Protein AF-A0A3P7CFD6-F1 (afdb_monomer_lite)

InterPro domains:
  IPR046460 Protein UNC80, C-terminal [PF20262] (2-303)

Sequence (350 aa):
MRLMRVDKETGQQLLQRNAFSLKVQEVGKVLLFKTILQTTPMLTMSNHLMFLHEELVKLPSFPRKALETEFALCDTGEMGKPLLAIDTIHKLTWCQLLNSMFQKMPSTFPWSSELQLFLNVYNGTLVLHAEDASILRHCMAFYLQCAFQFNMVFSVNGYLSILPTIIRVYHHNLHNGVLTQAIEFTIKHFYIMHRTPFILQMFGCIANYIDLSQDEFSQQNFYRVLPETLYRLLRTIGRDCQDSLGILQLCNFNKPLKALDFCYADDSQGWSIFEAVNLCVTVQVYAPESYRSRQMMVSIMILIIVRTDPSKSWNFSVHFKLVVIKVFELIGQILRRDWLIRMLLGMTLP

Foldseek 3Di:
DDDDDDDPQVVLVVVLVVLLVVLVVLLVVLVVLLVCLVPDDLVCNVVSLVVVLVVLVPDPCAPVVLLDADQVSLPDDPSNVVSVVSNLSSLVSLLSSLLSSLVSDALPPCCDVVVLRSLVSLLSQCVVPVPPLVSLLSSLLSVLQNCQSNVVCQLAAVCLSRVLSLLLSLQLPVVDPSSVLSSLVSLLSSCQARPPSSLLNNLVNQLVAEDPDPDPVCSPDSSHGYLVSSVVSLVSNQDDGDNPSPSCVSHDDDPPGHYNDPVCVVPDSHGDVVVSLVSLLVCCLVPVPDPSNSSSVSNNVSVVVVQPPVVDDDDDDPVVVVVVLVSQVVSCVSVVPVVSNCVVVVHDDD

pLDDT: mean 84.29, std 16.26, range [31.69, 98.5]

Structure (mmCIF, N/CA/C/O backbone):
data_AF-A0A3P7CFD6-F1
#
_entry.id   AF-A0A3P7CFD6-F1
#
loop_
_atom_site.group_PDB
_atom_site.id
_atom_site.type_symbol
_atom_site.label_atom_id
_atom_site.label_alt_id
_atom_site.label_comp_id
_atom_site.label_asym_id
_atom_site.label_entity_id
_atom_site.label_seq_id
_atom_site.pdbx_PDB_ins_code
_atom_site.Cartn_x
_atom_site.Cartn_y
_atom_site.Cartn_z
_atom_site.occupancy
_atom_site.B_iso_or_equiv
_atom_site.auth_seq_id
_atom_site.auth_comp_id
_atom_site.auth_asym_id
_atom_site.auth_atom_id
_atom_site.pdbx_PDB_model_num
ATOM 1 N N . MET A 1 1 ? -6.519 2.100 42.983 1.00 49.56 1 MET A N 1
ATOM 2 C CA . MET A 1 1 ? -7.604 1.402 42.253 1.00 49.56 1 MET A CA 1
ATOM 3 C C . MET A 1 1 ? -8.020 0.180 43.062 1.00 49.56 1 MET A C 1
ATOM 5 O O . MET A 1 1 ? -7.132 -0.542 43.493 1.00 49.56 1 MET A O 1
ATOM 9 N N . ARG A 1 2 ? -9.319 -0.044 43.313 1.00 60.91 2 ARG A N 1
ATOM 10 C CA . ARG A 1 2 ? -9.822 -1.312 43.879 1.00 60.91 2 ARG A CA 1
ATOM 11 C C . ARG A 1 2 ? -10.234 -2.215 42.719 1.00 60.91 2 ARG A C 1
ATOM 13 O O . ARG A 1 2 ? -11.034 -1.797 41.890 1.00 60.91 2 ARG A O 1
ATOM 20 N N . LEU A 1 3 ? -9.663 -3.414 42.646 1.00 75.88 3 LEU A N 1
ATOM 21 C CA . LEU A 1 3 ? -10.051 -4.421 41.661 1.00 75.88 3 LEU A CA 1
ATOM 22 C C . LEU A 1 3 ? -11.393 -5.023 42.088 1.00 75.88 3 LEU A C 1
ATOM 24 O O . LEU A 1 3 ? -11.519 -5.505 43.212 1.00 75.88 3 LEU A O 1
ATOM 28 N N . MET A 1 4 ? -12.390 -4.973 41.206 1.00 81.81 4 MET A N 1
ATOM 29 C CA . MET A 1 4 ? -13.671 -5.650 41.407 1.00 81.81 4 MET A CA 1
ATOM 30 C C . MET A 1 4 ? -13.712 -6.909 40.550 1.00 81.81 4 MET A C 1
ATOM 32 O O . MET A 1 4 ? -13.368 -6.871 39.370 1.00 81.81 4 MET A O 1
ATOM 36 N N . ARG A 1 5 ? -14.139 -8.027 41.144 1.00 83.75 5 ARG A N 1
ATOM 37 C CA . ARG A 1 5 ? -14.425 -9.249 40.394 1.00 83.75 5 ARG A CA 1
ATOM 38 C C . ARG A 1 5 ? -15.791 -9.090 39.738 1.00 83.75 5 ARG A C 1
ATOM 40 O O . ARG A 1 5 ? -16.779 -8.871 40.430 1.00 83.75 5 ARG A O 1
ATOM 47 N N . VAL A 1 6 ? -15.816 -9.207 38.421 1.00 88.62 6 VAL A N 1
ATOM 48 C CA . VAL A 1 6 ? -17.023 -9.132 37.596 1.00 88.62 6 VAL A CA 1
ATOM 49 C C . VAL A 1 6 ? -17.180 -10.474 36.880 1.00 88.62 6 VAL A C 1
ATOM 51 O O . VAL A 1 6 ? -16.184 -11.165 36.641 1.00 88.62 6 VAL A O 1
ATOM 54 N N . ASP A 1 7 ? -18.413 -10.884 36.591 1.00 90.81 7 ASP A N 1
ATOM 55 C CA . ASP A 1 7 ? -18.664 -12.055 35.755 1.00 90.81 7 ASP A CA 1
ATOM 56 C C . ASP A 1 7 ? -18.158 -11.829 34.317 1.00 90.81 7 ASP A C 1
ATOM 58 O O . ASP A 1 7 ? -17.876 -10.706 33.890 1.00 90.81 7 ASP A O 1
ATOM 62 N N . LYS A 1 8 ? -17.989 -12.922 33.569 1.00 87.12 8 LYS A N 1
ATOM 63 C CA . LYS A 1 8 ? -17.353 -12.880 32.247 1.00 87.12 8 LYS A CA 1
ATOM 64 C C . LYS A 1 8 ? -18.149 -12.039 31.245 1.00 87.12 8 LYS A C 1
ATOM 66 O O . LYS A 1 8 ? -17.541 -11.325 30.452 1.00 87.12 8 LYS A O 1
ATOM 71 N N . GLU A 1 9 ? -19.475 -12.124 31.281 1.00 87.94 9 GLU A N 1
ATOM 72 C CA . GLU A 1 9 ? -20.352 -11.454 30.323 1.00 87.94 9 GLU A CA 1
ATOM 73 C C . GLU A 1 9 ? -20.375 -9.945 30.572 1.00 87.94 9 GLU A C 1
ATOM 75 O O . GLU A 1 9 ? -20.059 -9.158 29.677 1.00 87.94 9 GLU A O 1
ATOM 80 N N . THR A 1 10 ? -20.612 -9.534 31.818 1.00 89.06 10 THR A N 1
ATOM 81 C CA . THR A 1 10 ? -20.562 -8.125 32.217 1.00 89.06 10 THR A CA 1
ATOM 82 C C . THR A 1 10 ? -19.162 -7.544 32.003 1.00 89.06 10 THR A C 1
ATOM 84 O O . THR A 1 10 ? -19.016 -6.421 31.517 1.00 89.06 10 THR A O 1
ATOM 87 N N . GLY A 1 11 ? -18.106 -8.307 32.303 1.00 89.38 11 GLY A N 1
ATOM 88 C CA . GLY A 1 11 ? -16.724 -7.897 32.051 1.00 89.38 11 GLY A CA 1
ATOM 89 C C . GLY A 1 11 ? -16.458 -7.628 30.568 1.00 89.38 11 GLY A C 1
ATOM 90 O O . GLY A 1 11 ? -15.875 -6.602 30.218 1.00 89.38 11 GLY A O 1
ATOM 91 N N . GLN A 1 12 ? -16.939 -8.505 29.688 1.00 89.44 12 GLN A N 1
ATOM 92 C CA . GLN A 1 12 ? -16.817 -8.339 28.244 1.00 89.44 12 GLN A CA 1
ATOM 93 C C . GLN A 1 12 ? -17.575 -7.106 27.737 1.00 89.44 12 GLN A C 1
ATOM 95 O O . GLN A 1 12 ? -17.013 -6.315 26.977 1.00 89.44 12 GLN A O 1
ATOM 100 N N . GLN A 1 13 ? -18.809 -6.890 28.196 1.00 90.69 13 GLN A N 1
ATOM 101 C CA . GLN A 1 13 ? -19.587 -5.701 27.839 1.00 90.69 13 GLN A CA 1
ATOM 102 C C . GLN A 1 13 ? -18.884 -4.406 28.277 1.00 90.69 13 GLN A C 1
ATOM 104 O O . GLN A 1 13 ? -18.822 -3.439 27.515 1.00 90.69 13 GLN A O 1
ATOM 109 N N . LEU A 1 14 ? -18.306 -4.380 29.484 1.00 91.56 14 LEU A N 1
ATOM 110 C CA . LEU A 1 14 ? -17.543 -3.231 29.978 1.00 91.56 14 LEU A CA 1
ATOM 111 C C . LEU A 1 14 ? -16.289 -2.969 29.135 1.00 91.56 14 LEU A C 1
ATOM 113 O O . LEU A 1 14 ? -16.013 -1.814 28.806 1.00 91.56 14 LEU A O 1
ATOM 117 N N . LEU A 1 15 ? -15.561 -4.018 28.736 1.00 92.69 15 LEU A N 1
ATOM 118 C CA . LEU A 1 15 ? -14.402 -3.893 27.847 1.00 92.69 15 LEU A CA 1
ATOM 119 C C . LEU A 1 15 ? -14.794 -3.325 26.481 1.00 92.69 15 LEU A C 1
ATOM 121 O O . LEU A 1 15 ? -14.144 -2.395 26.007 1.00 92.69 15 LEU A O 1
ATOM 125 N N . GLN A 1 16 ? -15.881 -3.815 25.879 1.00 93.94 16 GLN A N 1
ATOM 126 C CA . GLN A 1 16 ? -16.376 -3.310 24.596 1.00 93.94 16 GLN A CA 1
ATOM 127 C C . GLN A 1 16 ? -16.801 -1.842 24.674 1.00 93.94 16 GLN A C 1
ATOM 129 O O . GLN A 1 16 ? -16.426 -1.045 23.814 1.00 93.94 16 GLN A O 1
ATOM 134 N N . ARG A 1 17 ? -17.545 -1.456 25.720 1.00 93.88 17 ARG A N 1
ATOM 135 C CA . ARG A 1 17 ? -17.960 -0.057 25.925 1.00 93.88 17 ARG A CA 1
ATOM 136 C C . ARG A 1 17 ? -16.761 0.859 26.149 1.00 93.88 17 ARG A C 1
ATOM 138 O O . ARG A 1 17 ? -16.741 1.968 25.616 1.00 93.88 17 ARG A O 1
ATOM 145 N N . ASN A 1 18 ? -15.757 0.400 26.894 1.00 94.19 18 ASN A N 1
ATOM 146 C CA . ASN A 1 18 ? -14.531 1.159 27.107 1.00 94.19 18 ASN A CA 1
ATOM 147 C C . ASN A 1 18 ? -13.732 1.325 25.803 1.00 94.19 18 ASN A C 1
ATOM 149 O O . ASN A 1 18 ? -13.378 2.447 25.452 1.00 94.19 18 ASN A O 1
ATOM 153 N N . ALA A 1 19 ? -13.513 0.241 25.049 1.00 94.75 19 ALA A N 1
ATOM 154 C CA . ALA A 1 19 ? -12.815 0.282 23.761 1.00 94.75 19 ALA A CA 1
ATOM 155 C C . ALA A 1 19 ? -13.519 1.213 22.759 1.00 94.75 19 ALA A C 1
ATOM 157 O O . ALA A 1 19 ? -12.879 2.053 22.127 1.00 94.75 19 ALA A O 1
ATOM 158 N N . PHE A 1 20 ? -14.851 1.135 22.682 1.00 95.69 20 PHE A N 1
ATOM 159 C CA . PHE A 1 20 ? -15.654 2.029 21.852 1.00 95.69 20 PHE A CA 1
ATOM 160 C C . PHE A 1 20 ? -15.465 3.500 22.253 1.00 95.69 20 PHE A C 1
ATOM 162 O O . PHE A 1 20 ? -15.174 4.341 21.403 1.00 95.69 20 PHE A O 1
ATOM 169 N N . SER A 1 21 ? -15.580 3.814 23.548 1.00 96.12 21 SER A N 1
ATOM 170 C CA . SER A 1 21 ? -15.407 5.177 24.069 1.00 96.12 21 SER A CA 1
ATOM 171 C C . SER A 1 21 ? -14.016 5.739 23.760 1.00 96.12 21 SER A C 1
ATOM 173 O O . SER A 1 21 ? -13.893 6.859 23.260 1.00 96.12 21 SER A O 1
ATOM 175 N N . LEU A 1 22 ? -12.965 4.942 23.977 1.00 95.62 22 LEU A N 1
ATOM 176 C CA . LEU A 1 22 ? -11.588 5.331 23.673 1.00 95.62 22 LEU A CA 1
ATOM 177 C C . LEU A 1 22 ? -11.394 5.605 22.176 1.00 95.62 22 LEU A C 1
ATOM 179 O O . LEU A 1 22 ? -10.801 6.621 21.820 1.00 95.62 22 LEU A O 1
ATOM 183 N N . LYS A 1 23 ? -11.948 4.769 21.290 1.00 96.00 23 LYS A N 1
ATOM 184 C CA . LYS A 1 23 ? -11.892 5.012 19.839 1.00 96.00 23 LYS A CA 1
ATOM 185 C C . LYS A 1 23 ? -12.603 6.292 19.427 1.00 96.00 23 LYS A C 1
ATOM 187 O O . LYS A 1 23 ? -12.057 7.049 18.630 1.00 96.00 23 LYS A O 1
ATOM 192 N N . VAL A 1 24 ? -13.781 6.571 19.985 1.00 97.12 24 VAL A N 1
ATOM 193 C CA . VAL A 1 24 ? -14.508 7.823 19.715 1.00 97.12 24 VAL A CA 1
ATOM 194 C C . VAL A 1 24 ? -13.682 9.041 20.138 1.00 97.12 24 VAL A C 1
ATOM 196 O O . VAL A 1 24 ? -13.604 10.018 19.393 1.00 97.12 24 VAL A O 1
ATOM 199 N N . GLN A 1 25 ? -13.021 8.982 21.298 1.00 96.88 25 GLN A N 1
ATOM 200 C CA . GLN A 1 25 ? -12.141 10.060 21.756 1.00 96.88 25 GLN A CA 1
ATOM 201 C C . GLN A 1 25 ? -10.965 10.285 20.801 1.00 96.88 25 GLN A C 1
ATOM 203 O O . GLN A 1 25 ? -10.666 11.429 20.456 1.00 96.88 25 GLN A O 1
ATOM 208 N N . GLU A 1 26 ? -10.313 9.214 20.346 1.00 95.69 26 GLU A N 1
ATOM 209 C CA . GLU A 1 26 ? -9.206 9.313 19.391 1.00 95.69 26 GLU A CA 1
ATOM 210 C C . GLU A 1 26 ? -9.672 9.863 18.037 1.00 95.69 26 GLU A C 1
ATOM 212 O O . GLU A 1 26 ? -9.052 10.788 17.515 1.00 95.69 26 GLU A O 1
ATOM 217 N N . VAL A 1 27 ? -10.811 9.396 17.511 1.00 97.81 27 VAL A N 1
ATOM 218 C CA . VAL A 1 27 ? -11.433 9.959 16.298 1.00 97.81 27 VAL A CA 1
ATOM 219 C C . VAL A 1 27 ? -11.648 11.466 16.445 1.00 97.81 27 VAL A C 1
ATOM 221 O O . VAL A 1 27 ? -11.272 12.225 15.552 1.00 97.81 27 VAL A O 1
ATOM 224 N N . GLY A 1 28 ? -12.188 11.916 17.582 1.00 97.88 28 GLY A N 1
ATOM 225 C CA . GLY A 1 28 ? -12.397 13.337 17.862 1.00 97.88 28 GLY A CA 1
ATOM 226 C C . GLY A 1 28 ? -11.102 14.154 17.822 1.00 97.88 28 GLY A C 1
ATOM 227 O O . GLY A 1 28 ? -11.061 15.214 17.196 1.00 97.88 28 GLY A O 1
ATOM 228 N N . LYS A 1 29 ? -10.018 13.642 18.420 1.00 95.56 29 LYS A N 1
ATOM 229 C CA . LYS A 1 29 ? -8.697 14.297 18.391 1.00 95.56 29 LYS A CA 1
ATOM 230 C C . LYS A 1 29 ? -8.149 14.407 16.969 1.00 95.56 29 LYS A C 1
ATOM 232 O O . LYS A 1 29 ? -7.706 15.477 16.561 1.00 95.56 29 LYS A O 1
ATOM 237 N N . VAL A 1 30 ? -8.200 13.326 16.193 1.00 96.81 30 VAL A N 1
ATOM 238 C CA . VAL A 1 30 ? -7.672 13.308 14.819 1.00 96.81 30 VAL A CA 1
ATOM 239 C C . VAL A 1 30 ? -8.491 14.232 13.910 1.00 96.81 30 VAL A C 1
ATOM 241 O O . VAL A 1 30 ? -7.917 14.981 13.116 1.00 96.81 30 VAL A O 1
ATOM 244 N N . LEU A 1 31 ? -9.821 14.249 14.059 1.00 97.12 31 LEU A N 1
ATOM 245 C CA . LEU A 1 31 ? -10.697 15.181 13.342 1.00 97.12 31 LEU A CA 1
ATOM 246 C C . LEU A 1 31 ? -10.406 16.640 13.696 1.00 97.12 31 LEU A C 1
ATOM 248 O O . LEU A 1 31 ? -10.427 17.484 12.798 1.00 97.12 31 LEU A O 1
ATOM 252 N N . LEU A 1 32 ? -10.094 16.945 14.958 1.00 96.44 32 LEU A N 1
ATOM 253 C CA . LEU A 1 32 ? -9.681 18.287 15.365 1.00 96.44 32 LEU A CA 1
ATOM 254 C C . LEU A 1 32 ? -8.421 18.724 14.605 1.00 96.44 32 LEU A C 1
ATOM 256 O O . LEU A 1 32 ? -8.444 19.768 13.954 1.00 96.44 32 LEU A O 1
ATOM 260 N N . PHE A 1 33 ? -7.361 17.909 14.598 1.00 94.88 33 PHE A N 1
ATOM 261 C CA . PHE A 1 33 ? -6.137 18.220 13.844 1.00 94.88 33 PHE A CA 1
ATOM 262 C C . PHE A 1 33 ? -6.393 18.359 12.341 1.00 94.88 33 PHE A C 1
ATOM 264 O O . PHE A 1 33 ? -5.901 19.295 11.710 1.00 94.88 33 PHE A O 1
ATOM 271 N N . LYS A 1 34 ? -7.212 17.473 11.763 1.00 95.25 34 LYS A N 1
ATOM 272 C CA . LYS A 1 34 ? -7.594 17.549 10.347 1.00 95.25 34 LYS A CA 1
ATOM 273 C C . LYS A 1 34 ? -8.307 18.868 10.044 1.00 95.25 34 LYS A C 1
ATOM 275 O O . LYS A 1 34 ? -7.990 19.514 9.047 1.00 95.25 34 LYS A O 1
ATOM 280 N N . THR A 1 35 ? -9.230 19.278 10.910 1.00 94.94 35 THR A N 1
ATOM 281 C CA . THR A 1 35 ? -9.986 20.528 10.765 1.00 94.94 35 THR A CA 1
ATOM 282 C C . THR A 1 35 ? -9.062 21.739 10.876 1.00 94.94 35 THR A C 1
ATOM 284 O O . THR A 1 35 ? -9.100 22.602 10.005 1.00 94.94 35 THR A O 1
ATOM 287 N N . ILE A 1 36 ? -8.153 21.758 11.859 1.00 93.44 36 ILE A N 1
ATOM 288 C CA . ILE A 1 36 ? -7.140 22.816 12.017 1.00 93.44 36 ILE A CA 1
ATOM 289 C C . ILE A 1 36 ? -6.297 22.956 10.745 1.00 93.44 36 ILE A C 1
ATOM 291 O O . ILE A 1 36 ? -6.104 24.066 10.247 1.00 93.44 36 ILE A O 1
ATOM 295 N N . LEU A 1 37 ? -5.828 21.845 10.165 1.00 92.62 37 LEU A N 1
ATOM 296 C CA . LEU A 1 37 ? -5.094 21.882 8.898 1.00 92.62 37 LEU A CA 1
ATOM 297 C C . LEU A 1 37 ? -5.954 22.390 7.738 1.00 92.62 37 LEU A C 1
ATOM 299 O O . LEU A 1 37 ? -5.430 23.006 6.815 1.00 92.62 37 LEU A O 1
ATOM 303 N N . GLN A 1 38 ? -7.253 22.088 7.709 1.00 91.19 38 GLN A N 1
ATOM 304 C CA . GLN A 1 38 ? -8.164 22.556 6.659 1.00 91.19 38 GLN A CA 1
ATOM 305 C C . GLN A 1 38 ? -8.434 24.059 6.740 1.00 91.19 38 GLN A C 1
ATOM 307 O O . GLN A 1 38 ? -8.556 24.692 5.697 1.00 91.19 38 GLN A O 1
ATOM 312 N N . THR A 1 39 ? -8.463 24.627 7.943 1.00 92.56 39 THR A N 1
ATOM 313 C CA . THR A 1 39 ? -8.706 26.059 8.167 1.00 92.56 39 THR A CA 1
ATOM 314 C C . THR A 1 39 ? -7.427 26.894 8.249 1.00 92.56 39 THR A C 1
ATOM 316 O O . THR A 1 39 ? -7.504 28.118 8.315 1.00 92.56 39 THR A O 1
ATOM 319 N N . THR A 1 40 ? -6.249 26.264 8.268 1.00 93.50 40 THR A N 1
ATOM 320 C CA . THR A 1 40 ? -4.960 26.969 8.331 1.00 93.50 40 THR A CA 1
ATOM 321 C C . THR A 1 40 ? -4.733 27.802 7.056 1.00 93.50 40 THR A C 1
ATOM 323 O O . THR A 1 40 ? -4.827 27.255 5.953 1.00 93.50 40 THR A O 1
ATOM 326 N N . PRO A 1 41 ? -4.394 29.102 7.168 1.00 93.00 41 PRO A N 1
ATOM 327 C CA . PRO A 1 41 ? -4.035 29.934 6.020 1.00 93.00 41 PRO A CA 1
ATOM 328 C C . PRO A 1 41 ? -2.796 29.416 5.280 1.00 93.00 41 PRO A C 1
ATOM 330 O O . PRO A 1 41 ? -1.842 28.946 5.898 1.00 93.00 41 PRO A O 1
ATOM 333 N N . MET A 1 42 ? -2.753 29.581 3.954 1.00 87.81 42 MET A N 1
ATOM 334 C CA . MET A 1 42 ? -1.633 29.090 3.131 1.00 87.81 42 MET A CA 1
ATOM 335 C C . MET A 1 42 ? -0.274 29.671 3.544 1.00 87.81 42 MET A C 1
ATOM 337 O O . MET A 1 42 ? 0.729 28.966 3.484 1.00 87.81 42 MET A O 1
ATOM 341 N N . LEU A 1 43 ? -0.247 30.916 4.035 1.00 90.62 43 LEU A N 1
ATOM 342 C CA . LEU A 1 43 ? 0.975 31.588 4.489 1.00 90.62 43 LEU A CA 1
ATOM 343 C C . LEU A 1 43 ? 1.660 30.862 5.661 1.00 90.62 43 LEU A C 1
ATOM 345 O O . LEU A 1 43 ? 2.883 30.851 5.740 1.00 90.62 43 LEU A O 1
ATOM 349 N N . THR A 1 44 ? 0.891 30.251 6.566 1.00 91.94 44 THR A N 1
ATOM 350 C CA . THR A 1 44 ? 1.417 29.547 7.750 1.00 91.94 44 THR A CA 1
ATOM 351 C C . THR A 1 44 ? 1.341 28.025 7.628 1.00 91.94 44 THR A C 1
ATOM 353 O O . THR A 1 44 ? 1.812 27.314 8.517 1.00 91.94 44 THR A O 1
ATOM 356 N N . MET A 1 45 ? 0.805 27.510 6.515 1.00 91.81 45 MET A N 1
ATOM 357 C CA . MET A 1 45 ? 0.591 26.080 6.282 1.00 91.81 45 MET A CA 1
ATOM 358 C C . MET A 1 45 ? 1.870 25.263 6.443 1.00 91.81 45 MET A C 1
ATOM 360 O O . MET A 1 45 ? 1.865 24.252 7.138 1.00 91.81 45 MET A O 1
ATOM 364 N N . SER A 1 46 ? 2.978 25.723 5.855 1.00 89.31 46 SER A N 1
ATOM 365 C CA . SER A 1 46 ? 4.259 25.014 5.937 1.00 89.31 46 SER A CA 1
ATOM 366 C C . SER A 1 46 ? 4.734 24.850 7.384 1.00 89.31 46 SER A C 1
ATOM 368 O O . SER A 1 46 ? 5.203 23.776 7.753 1.00 89.31 46 SER A O 1
ATOM 370 N N . ASN A 1 47 ? 4.569 25.879 8.222 1.00 89.38 47 ASN A N 1
ATOM 371 C CA . ASN A 1 47 ? 4.986 25.836 9.626 1.00 89.38 47 ASN A CA 1
ATOM 372 C C . ASN A 1 47 ? 4.118 24.864 10.431 1.00 89.38 47 ASN A C 1
ATOM 374 O O . ASN A 1 47 ? 4.637 24.069 11.207 1.00 89.38 47 ASN A O 1
ATOM 378 N N . HIS A 1 48 ? 2.798 24.893 10.220 1.00 91.69 48 HIS A N 1
ATOM 379 C CA . HIS A 1 48 ? 1.873 23.986 10.904 1.00 91.69 48 HIS A CA 1
ATOM 380 C C . HIS A 1 48 ? 2.071 22.528 10.474 1.00 91.69 48 HIS A C 1
ATOM 382 O O . HIS A 1 48 ? 2.005 21.630 11.311 1.00 91.69 48 HIS A O 1
ATOM 388 N N . LEU A 1 49 ? 2.334 22.285 9.187 1.00 91.56 49 LEU A N 1
ATOM 389 C CA . LEU A 1 49 ? 2.640 20.949 8.682 1.00 91.56 49 LEU A CA 1
ATOM 390 C C . LEU A 1 49 ? 3.959 20.424 9.238 1.00 91.56 49 LEU A C 1
ATOM 392 O O . LEU A 1 49 ? 4.003 19.264 9.634 1.00 91.56 49 LEU A O 1
ATOM 396 N N . MET A 1 50 ? 4.998 21.264 9.303 1.00 90.12 50 MET A N 1
ATOM 397 C CA . MET A 1 50 ? 6.282 20.877 9.888 1.00 90.12 50 MET A CA 1
ATOM 398 C C . MET A 1 50 ? 6.134 20.547 11.373 1.00 90.12 50 MET A C 1
ATOM 400 O O . MET A 1 50 ? 6.582 19.492 11.807 1.00 90.12 50 MET A O 1
ATOM 404 N N . PHE A 1 51 ? 5.427 21.393 12.130 1.00 92.44 51 PHE A N 1
ATOM 405 C CA . PHE A 1 51 ? 5.131 21.133 13.537 1.00 92.44 51 PHE A CA 1
ATOM 406 C C . PHE A 1 51 ? 4.396 19.800 13.718 1.00 92.44 51 PHE A C 1
ATOM 408 O O . PHE A 1 51 ? 4.844 18.944 14.470 1.00 92.44 51 PHE A O 1
ATOM 415 N N . LEU A 1 52 ? 3.298 19.581 12.987 1.00 93.25 52 LEU A N 1
ATOM 416 C CA . LEU A 1 52 ? 2.534 18.339 13.099 1.00 93.25 52 LEU A CA 1
ATOM 417 C C . LEU A 1 52 ? 3.355 17.112 12.680 1.00 93.25 52 LEU A C 1
ATOM 419 O O . LEU A 1 52 ? 3.251 16.063 13.309 1.00 93.25 52 LEU A O 1
ATOM 423 N N . HIS A 1 53 ? 4.159 17.236 11.625 1.00 93.38 53 HIS A N 1
ATOM 424 C CA . HIS A 1 53 ? 5.081 16.193 11.195 1.00 93.38 53 HIS A CA 1
ATOM 425 C C . HIS A 1 53 ? 6.067 15.835 12.314 1.00 93.38 53 HIS A C 1
ATOM 427 O O . HIS A 1 53 ? 6.163 14.666 12.681 1.00 93.38 53 HIS A O 1
ATOM 433 N N . GLU A 1 54 ? 6.746 16.827 12.896 1.00 92.50 54 GLU A N 1
ATOM 434 C CA . GLU A 1 54 ? 7.690 16.615 13.993 1.00 92.50 54 GLU A CA 1
ATOM 435 C C . GLU A 1 54 ? 7.035 15.971 15.216 1.00 92.50 54 GLU A C 1
ATOM 437 O O . GLU A 1 54 ? 7.597 15.037 15.787 1.00 92.50 54 GLU A O 1
ATOM 442 N N . GLU A 1 55 ? 5.847 16.436 15.605 1.00 93.56 55 GLU A N 1
ATOM 443 C CA . GLU A 1 55 ? 5.121 15.874 16.744 1.00 93.56 5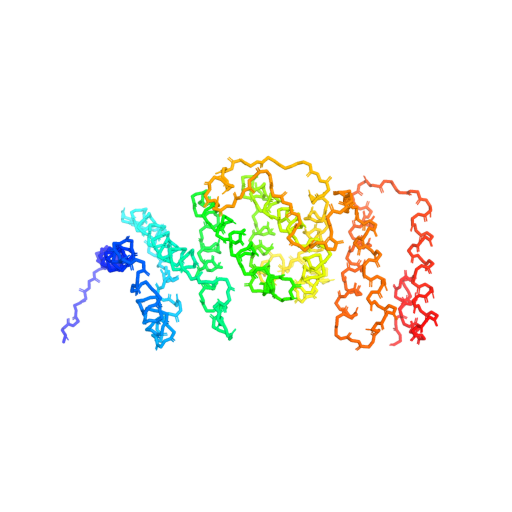5 GLU A CA 1
ATOM 444 C C . GLU A 1 55 ? 4.731 14.413 16.496 1.00 93.56 55 GLU A C 1
ATOM 446 O O . GLU A 1 55 ? 4.892 13.574 17.380 1.00 93.56 55 GLU A O 1
ATOM 451 N N . LEU A 1 56 ? 4.280 14.070 15.283 1.00 94.50 56 LEU A N 1
ATOM 452 C CA . LEU A 1 56 ? 3.948 12.686 14.934 1.00 94.50 56 LEU A CA 1
ATOM 453 C C . LEU A 1 56 ? 5.181 11.780 14.892 1.00 94.50 56 LEU A C 1
ATOM 455 O O . LEU A 1 56 ? 5.106 10.649 15.363 1.00 94.50 56 LEU A O 1
ATOM 459 N N . VAL A 1 57 ? 6.310 12.259 14.365 1.00 93.06 57 VAL A N 1
ATOM 460 C CA . VAL A 1 57 ? 7.562 11.487 14.327 1.00 93.06 57 VAL A CA 1
ATOM 461 C C . VAL A 1 57 ? 8.107 11.238 15.737 1.00 93.06 57 VAL A C 1
ATOM 463 O O . VAL A 1 57 ? 8.574 10.138 16.030 1.00 93.06 57 VAL A O 1
ATOM 466 N N . LYS A 1 58 ? 8.029 12.234 16.630 1.00 93.12 58 LYS A N 1
ATOM 467 C CA . LYS A 1 58 ? 8.506 12.122 18.020 1.00 93.12 58 LYS A CA 1
ATOM 468 C C . LYS A 1 58 ? 7.576 11.285 18.899 1.00 93.12 58 LYS A C 1
ATOM 470 O O . LYS A 1 58 ? 8.014 10.783 19.934 1.00 93.12 58 LYS A O 1
ATOM 475 N N . LEU A 1 59 ? 6.307 11.136 18.518 1.00 93.12 59 LEU A N 1
ATOM 476 C CA . LEU A 1 59 ? 5.312 10.418 19.304 1.00 93.12 59 LEU A CA 1
ATOM 477 C C . LEU A 1 59 ? 5.582 8.898 19.284 1.00 93.12 59 LEU A C 1
ATOM 479 O O . LEU A 1 59 ? 5.344 8.253 18.263 1.00 93.12 59 LEU A O 1
ATOM 483 N N . PRO A 1 60 ? 5.954 8.260 20.415 1.00 92.00 60 PRO A N 1
ATOM 484 C CA . PRO A 1 60 ? 6.326 6.838 20.427 1.00 92.00 60 PRO A CA 1
ATOM 485 C C . PRO A 1 60 ? 5.178 5.890 20.063 1.00 92.00 60 PRO A C 1
ATOM 487 O O . PRO A 1 60 ? 5.390 4.729 19.711 1.00 92.00 60 PRO A O 1
ATOM 490 N N . SER A 1 61 ? 3.940 6.364 20.209 1.00 92.06 61 SER A N 1
ATOM 491 C CA . SER A 1 61 ? 2.747 5.601 19.873 1.00 92.06 61 SER A CA 1
ATOM 492 C C . SER A 1 61 ? 2.399 5.676 18.388 1.00 92.06 61 SER A C 1
ATOM 494 O O . SER A 1 61 ? 1.604 4.860 17.937 1.00 92.06 61 SER A O 1
ATOM 496 N N . PHE A 1 62 ? 2.976 6.585 17.602 1.00 94.69 62 PHE A N 1
ATOM 497 C CA . PHE A 1 62 ? 2.736 6.655 16.163 1.00 94.69 62 PHE A CA 1
ATOM 498 C C . PHE A 1 62 ? 3.711 5.730 15.406 1.00 94.69 62 PHE A C 1
ATOM 500 O O . PHE A 1 62 ? 4.890 5.682 15.748 1.00 94.69 62 PHE A O 1
ATOM 507 N N . PRO A 1 63 ? 3.260 4.947 14.401 1.00 94.69 63 PRO A N 1
ATOM 508 C CA . PRO A 1 63 ? 1.903 4.811 13.858 1.00 94.69 63 PRO A CA 1
ATOM 509 C C . PRO A 1 63 ? 1.029 3.775 14.586 1.00 94.69 63 PRO A C 1
ATOM 511 O O . PRO A 1 63 ? -0.117 3.555 14.197 1.00 94.69 63 PRO A O 1
ATOM 514 N N . ARG A 1 64 ? 1.541 3.112 15.632 1.00 94.56 64 ARG A N 1
ATOM 515 C CA . ARG A 1 64 ? 0.850 2.015 16.334 1.00 94.56 64 ARG A CA 1
ATOM 516 C C . ARG A 1 64 ? -0.563 2.392 16.784 1.00 94.56 64 ARG A C 1
ATOM 518 O O . ARG A 1 64 ? -1.478 1.602 16.593 1.00 94.56 64 ARG A O 1
ATOM 525 N N . LYS A 1 65 ? -0.754 3.597 17.323 1.00 93.25 65 LYS A N 1
ATOM 526 C CA . LYS A 1 65 ? -2.047 4.092 17.802 1.00 93.25 65 LYS A CA 1
ATOM 527 C C . LYS A 1 65 ? -3.063 4.224 16.671 1.00 93.25 65 LYS A C 1
ATOM 529 O O . LYS A 1 65 ? -4.209 3.839 16.850 1.00 93.25 65 LYS A O 1
ATOM 534 N N . ALA A 1 66 ? -2.634 4.662 15.486 1.00 95.06 66 ALA A N 1
ATOM 535 C CA . ALA A 1 66 ? -3.496 4.706 14.304 1.00 95.06 66 ALA A CA 1
ATOM 536 C C . ALA A 1 66 ? -3.957 3.300 13.871 1.00 95.06 66 ALA A C 1
ATOM 538 O O . ALA A 1 66 ? -5.063 3.117 13.362 1.00 95.06 66 ALA A O 1
ATOM 539 N N . LEU A 1 67 ? -3.135 2.282 14.132 1.00 96.31 67 LEU A N 1
ATOM 540 C CA . LEU A 1 67 ? -3.359 0.895 13.721 1.00 96.31 67 LEU A CA 1
ATOM 541 C C . LEU A 1 67 ? -3.936 -0.010 14.820 1.00 96.31 67 LEU A C 1
ATOM 543 O O . LEU A 1 67 ? -4.307 -1.145 14.531 1.00 96.31 67 LEU A O 1
ATOM 547 N N . GLU A 1 68 ? -4.145 0.500 16.031 1.00 93.56 68 GLU A N 1
ATOM 548 C CA . GLU A 1 68 ? -4.713 -0.251 17.157 1.00 93.56 68 GLU A CA 1
ATOM 549 C C . GLU A 1 68 ? -6.131 -0.766 16.860 1.00 93.56 68 GLU A C 1
ATOM 551 O O . GLU A 1 68 ? -7.003 0.016 16.480 1.00 93.56 68 GLU A O 1
ATOM 556 N N . THR A 1 69 ? -6.332 -2.081 16.988 1.00 90.94 69 THR A N 1
ATOM 557 C CA . THR A 1 69 ? -7.586 -2.770 16.649 1.00 90.94 69 THR A CA 1
ATOM 558 C C . THR A 1 69 ? -7.846 -3.895 17.651 1.00 90.94 69 THR A C 1
ATOM 560 O O . THR A 1 69 ? -7.002 -4.774 17.822 1.00 90.94 69 THR A O 1
ATOM 563 N N . GLU A 1 70 ? -9.007 -3.910 18.307 1.00 90.06 70 GLU A N 1
ATOM 564 C CA . GLU A 1 70 ? -9.384 -4.932 19.292 1.00 90.06 70 GLU A CA 1
ATOM 565 C C . GLU A 1 70 ? -10.214 -6.065 18.663 1.00 90.06 70 GLU A C 1
ATOM 567 O O . GLU A 1 70 ? -11.371 -6.267 19.025 1.00 90.06 70 GLU A O 1
ATOM 572 N N . PHE A 1 71 ? -9.624 -6.835 17.740 1.00 86.62 71 PHE A N 1
ATOM 573 C CA . PHE A 1 71 ? -10.321 -7.915 17.013 1.00 86.62 71 PHE A CA 1
ATOM 574 C C . PHE A 1 71 ? -11.074 -8.892 17.926 1.00 86.62 71 PHE A C 1
ATOM 576 O O . PHE A 1 71 ? -12.238 -9.191 17.683 1.00 86.62 71 PHE A O 1
ATOM 583 N N . ALA A 1 72 ? -10.458 -9.298 19.041 1.00 88.25 72 ALA A N 1
ATOM 584 C CA . ALA A 1 72 ? -11.072 -10.212 20.007 1.00 88.25 72 ALA A CA 1
ATOM 585 C C . ALA A 1 72 ? -12.400 -9.693 20.597 1.00 88.25 72 ALA A C 1
ATOM 587 O O . ALA A 1 72 ? -13.225 -10.481 21.056 1.00 88.25 72 ALA A O 1
ATOM 588 N N . LEU A 1 73 ? -12.607 -8.372 20.601 1.00 90.06 73 LEU A N 1
ATOM 589 C CA . LEU A 1 73 ? -13.826 -7.730 21.086 1.00 90.06 73 LEU A CA 1
ATOM 590 C C . LEU A 1 73 ? -14.852 -7.476 19.972 1.00 90.06 73 LEU A C 1
ATOM 592 O O . LEU A 1 73 ? -15.997 -7.168 20.293 1.00 90.06 73 LEU A O 1
ATOM 596 N N . CYS A 1 74 ? -14.473 -7.588 18.697 1.00 87.56 74 CYS A N 1
ATOM 597 C CA . CYS A 1 74 ? -15.356 -7.341 17.553 1.00 87.56 74 CYS A CA 1
ATOM 598 C C . CYS A 1 74 ? -16.226 -8.558 17.197 1.00 87.56 74 CYS A C 1
ATOM 600 O O . CYS A 1 74 ? -17.358 -8.384 16.750 1.00 87.56 74 CYS A O 1
ATOM 602 N N . ASP A 1 75 ? -15.732 -9.776 17.435 1.00 85.19 75 ASP A N 1
ATOM 603 C CA . ASP A 1 75 ? -16.380 -11.018 16.974 1.00 85.19 75 ASP A CA 1
ATOM 604 C C . ASP A 1 75 ? -17.512 -11.518 17.885 1.00 85.19 75 ASP A C 1
ATOM 606 O O . ASP A 1 75 ? -18.201 -12.491 17.580 1.00 85.19 75 ASP A O 1
ATOM 610 N N . THR A 1 76 ? -17.699 -10.892 19.044 1.00 83.00 76 THR A N 1
ATOM 611 C CA . THR A 1 76 ? -18.577 -11.393 20.107 1.00 83.00 76 THR A CA 1
ATOM 612 C C . THR A 1 76 ? -19.351 -10.251 20.764 1.00 83.00 76 THR A C 1
ATOM 614 O O . THR A 1 76 ? -18.988 -9.092 20.610 1.00 83.00 76 THR A O 1
ATOM 617 N N . GLY A 1 77 ? -20.418 -10.556 21.511 1.00 84.56 77 GLY A N 1
ATOM 618 C CA . GLY A 1 77 ? -21.202 -9.564 22.265 1.00 84.56 77 GLY A CA 1
ATOM 619 C C . GLY A 1 77 ? -22.016 -8.580 21.408 1.00 84.56 77 GLY A C 1
ATOM 620 O O . GLY A 1 77 ? -21.829 -8.452 20.200 1.00 84.56 77 GLY A O 1
ATOM 621 N N . GLU A 1 78 ? -22.936 -7.851 22.043 1.00 86.38 78 GLU A N 1
ATOM 622 C CA . GLU A 1 78 ? -23.852 -6.929 21.346 1.00 86.38 78 GLU A CA 1
ATOM 623 C C . GLU A 1 78 ? -23.131 -5.732 20.702 1.00 86.38 78 GLU A C 1
ATOM 625 O O . GLU A 1 78 ? -23.541 -5.236 19.652 1.00 86.38 78 GLU A O 1
ATOM 630 N N . MET A 1 79 ? -22.020 -5.289 21.300 1.00 90.44 79 MET A N 1
ATOM 631 C CA . MET A 1 79 ? -21.242 -4.139 20.830 1.00 90.44 79 MET A CA 1
ATOM 632 C C . MET A 1 79 ? -20.164 -4.502 19.799 1.00 90.44 79 MET A C 1
ATOM 634 O O . MET A 1 79 ? -19.473 -3.600 19.331 1.00 90.44 79 MET A O 1
ATOM 638 N N . GLY A 1 80 ? -20.030 -5.772 19.396 1.00 91.81 80 GLY A N 1
ATOM 639 C CA . GLY A 1 80 ? -18.991 -6.211 18.456 1.00 91.81 80 GLY A CA 1
ATOM 640 C C . GLY A 1 80 ? -19.066 -5.514 17.090 1.00 91.81 80 GLY A C 1
ATOM 641 O O . GLY A 1 80 ? -18.093 -4.907 16.641 1.00 91.81 80 GLY A O 1
ATOM 642 N N . LYS A 1 81 ? -20.253 -5.486 16.463 1.00 92.62 81 LYS A N 1
ATOM 643 C CA . LYS A 1 81 ? -20.463 -4.790 15.175 1.00 92.62 81 LYS A CA 1
ATOM 644 C C . LYS A 1 81 ? -20.280 -3.267 15.279 1.00 92.62 81 LYS A C 1
ATOM 646 O O . LYS A 1 81 ? -19.558 -2.717 14.447 1.00 92.62 81 LYS A O 1
ATOM 651 N N . PRO A 1 82 ? -20.870 -2.564 16.272 1.00 94.19 82 PRO A N 1
ATOM 652 C CA . PRO A 1 82 ? -20.556 -1.155 16.509 1.00 94.19 82 PRO A CA 1
ATOM 653 C C . PRO A 1 82 ? -19.061 -0.885 16.708 1.00 94.19 82 PRO A C 1
ATOM 655 O O . PRO A 1 82 ? -18.558 0.118 16.205 1.00 94.19 82 PRO A O 1
ATOM 658 N N . LEU A 1 83 ? -18.347 -1.772 17.413 1.00 95.12 83 LEU A N 1
ATOM 659 C CA . LEU A 1 83 ? -16.914 -1.636 17.667 1.00 95.12 83 LEU A CA 1
ATOM 660 C C . LEU A 1 83 ? -16.081 -1.787 16.387 1.00 95.12 83 LEU A C 1
ATOM 662 O O . LEU A 1 83 ? -15.129 -1.031 16.187 1.00 95.12 83 LEU A O 1
ATOM 666 N N . LEU A 1 84 ? -16.467 -2.712 15.506 1.00 94.06 84 LEU A N 1
ATOM 667 C CA . LEU A 1 84 ? -15.861 -2.851 14.185 1.00 94.06 84 LEU A CA 1
ATOM 668 C C . LEU A 1 84 ? -16.117 -1.605 13.324 1.00 94.06 84 LEU A C 1
ATOM 670 O O . LEU A 1 84 ? -15.184 -1.059 12.745 1.00 94.06 84 LEU A O 1
ATOM 674 N N . ALA A 1 85 ? -17.352 -1.095 13.305 1.00 94.06 85 ALA A N 1
ATOM 675 C CA . ALA A 1 85 ? -17.703 0.094 12.529 1.00 94.06 85 ALA A CA 1
ATOM 676 C C . ALA A 1 85 ? -16.921 1.343 12.977 1.00 94.06 85 ALA A C 1
ATOM 678 O O . ALA A 1 85 ? -16.391 2.079 12.141 1.00 94.06 85 ALA A O 1
ATOM 679 N N . ILE A 1 86 ? -16.801 1.584 14.291 1.00 95.94 86 ILE A N 1
ATOM 680 C CA . ILE A 1 86 ? -15.985 2.700 14.791 1.00 95.94 86 ILE A CA 1
ATOM 681 C C . ILE A 1 86 ? -14.489 2.474 14.534 1.00 95.94 86 ILE A C 1
ATOM 683 O O . ILE A 1 86 ? -13.767 3.449 14.346 1.00 95.94 86 ILE A O 1
ATOM 687 N N . ASP A 1 87 ? -14.015 1.224 14.471 1.00 95.81 87 ASP A N 1
ATOM 688 C CA . ASP A 1 87 ? -12.635 0.927 14.076 1.00 95.81 87 ASP A CA 1
ATOM 689 C C . ASP A 1 87 ? -12.354 1.356 12.632 1.00 95.81 87 ASP A C 1
ATOM 691 O O . ASP A 1 87 ? -11.400 2.094 12.387 1.00 95.81 87 ASP A O 1
ATOM 695 N N . THR A 1 88 ? -13.231 0.989 11.694 1.00 95.81 88 THR A N 1
ATOM 696 C CA . THR A 1 88 ? -13.163 1.420 10.290 1.00 95.81 88 THR A CA 1
ATOM 697 C C . THR A 1 88 ? -13.152 2.950 10.182 1.00 95.81 88 THR A C 1
ATOM 699 O O . THR A 1 88 ? -12.300 3.522 9.497 1.00 95.81 88 THR A O 1
ATOM 702 N N . ILE A 1 89 ? -14.039 3.640 10.916 1.00 96.81 89 ILE A N 1
ATOM 703 C CA . ILE A 1 89 ? -14.073 5.113 10.975 1.00 96.81 89 ILE A CA 1
ATOM 704 C C . ILE A 1 89 ? -12.760 5.669 11.537 1.00 96.81 89 ILE A C 1
ATOM 706 O O . ILE A 1 89 ? -12.222 6.641 11.002 1.00 96.81 89 ILE A O 1
ATOM 710 N N . HIS A 1 90 ? -12.217 5.056 12.587 1.00 97.38 90 HIS A N 1
ATOM 711 C CA . HIS A 1 90 ? -10.946 5.450 13.184 1.00 97.38 90 HIS A CA 1
ATOM 712 C C . HIS A 1 90 ? -9.793 5.357 12.178 1.00 97.38 90 HIS A C 1
ATOM 714 O O . HIS A 1 90 ? -9.077 6.346 11.991 1.00 97.38 90 HIS A O 1
ATOM 720 N N . LYS A 1 91 ? -9.662 4.241 11.447 1.00 97.44 91 LYS A N 1
ATOM 721 C CA . LYS A 1 91 ? -8.626 4.094 10.407 1.00 97.44 91 LYS A CA 1
ATOM 722 C C . LYS A 1 91 ? -8.786 5.118 9.289 1.00 97.44 91 LYS A C 1
ATOM 724 O O . LYS A 1 91 ? -7.819 5.783 8.917 1.00 97.44 91 LYS A O 1
ATOM 729 N N . LEU A 1 92 ? -10.012 5.292 8.790 1.00 96.94 92 LEU A N 1
ATOM 730 C CA . LEU A 1 92 ? -10.314 6.269 7.743 1.00 96.94 92 LEU A CA 1
ATOM 731 C C . LEU A 1 92 ? -9.985 7.697 8.184 1.00 96.94 92 LEU A C 1
ATOM 733 O O . LEU A 1 92 ? -9.440 8.470 7.398 1.00 96.94 92 LEU A O 1
ATOM 737 N N . THR A 1 93 ? -10.264 8.048 9.437 1.00 97.44 93 THR A N 1
ATOM 738 C CA . THR A 1 93 ? -9.987 9.384 9.979 1.00 97.44 93 THR A CA 1
ATOM 739 C C . THR A 1 93 ? -8.482 9.670 10.008 1.00 97.44 93 THR A C 1
ATOM 741 O O . THR A 1 93 ? -8.053 10.739 9.566 1.00 97.44 93 THR A O 1
ATOM 744 N N . TRP A 1 94 ? -7.668 8.699 10.438 1.00 97.88 94 TRP A N 1
ATOM 745 C CA . TRP A 1 94 ? -6.205 8.789 10.361 1.00 97.88 94 TRP A CA 1
ATOM 746 C C . TRP A 1 94 ? -5.708 8.924 8.922 1.00 97.88 94 TRP A C 1
ATOM 748 O O . TRP A 1 94 ? -4.932 9.833 8.624 1.00 97.88 94 TRP A O 1
ATOM 758 N N . CYS A 1 95 ? -6.196 8.079 8.009 1.00 97.69 95 CYS A N 1
ATOM 759 C CA . CYS A 1 95 ? -5.864 8.174 6.589 1.00 97.69 95 CYS A CA 1
ATOM 760 C C . CYS A 1 95 ? -6.190 9.570 6.031 1.00 97.69 95 CYS A C 1
ATOM 762 O O . CYS A 1 95 ? -5.352 10.183 5.369 1.00 97.69 95 CYS A O 1
ATOM 764 N N . GLN A 1 96 ? -7.359 10.126 6.346 1.00 96.19 96 GLN A N 1
ATOM 765 C CA . GLN A 1 96 ? -7.768 11.452 5.880 1.00 96.19 96 GLN A CA 1
ATOM 766 C C . GLN A 1 96 ? -6.907 12.593 6.442 1.00 96.19 96 GLN A C 1
ATOM 768 O O . GLN A 1 96 ? -6.630 13.546 5.706 1.00 96.19 96 GLN A O 1
ATOM 773 N N . LEU A 1 97 ? -6.479 12.520 7.709 1.00 96.75 97 LEU A N 1
ATOM 774 C CA . LEU A 1 97 ? -5.529 13.481 8.280 1.00 96.75 97 LEU A CA 1
ATOM 775 C C . LEU A 1 97 ? -4.209 13.442 7.504 1.00 96.75 97 LEU A C 1
ATOM 777 O O . LEU A 1 97 ? -3.757 14.474 7.010 1.00 96.75 97 LEU A O 1
ATOM 781 N N . LEU A 1 98 ? -3.635 12.250 7.332 1.00 96.19 98 LEU A N 1
ATOM 782 C CA . LEU A 1 98 ? -2.358 12.089 6.639 1.00 96.19 98 LEU A CA 1
ATOM 783 C C . LEU A 1 98 ? -2.445 12.475 5.161 1.00 96.19 98 LEU A C 1
ATOM 785 O O . LEU A 1 98 ? -1.558 13.155 4.663 1.00 96.19 98 LEU A O 1
ATOM 789 N N . ASN A 1 99 ? -3.535 12.139 4.468 1.00 95.38 99 ASN A N 1
ATOM 790 C CA . ASN A 1 99 ? -3.755 12.605 3.099 1.00 95.38 99 ASN A CA 1
ATOM 791 C C . ASN A 1 99 ? -3.790 14.139 3.036 1.00 95.38 99 ASN A C 1
ATOM 793 O O . ASN A 1 99 ? -3.191 14.734 2.148 1.00 95.38 99 ASN A O 1
ATOM 797 N N . SER A 1 100 ? -4.440 14.787 4.010 1.00 93.44 100 SER A N 1
ATOM 798 C CA . SER A 1 100 ? -4.487 16.252 4.087 1.00 93.44 100 SER A CA 1
ATOM 799 C C . SER A 1 100 ? -3.106 16.865 4.325 1.00 93.44 100 SER A C 1
ATOM 801 O O . SER A 1 100 ? -2.833 17.939 3.796 1.00 93.44 100 SER A O 1
ATOM 803 N N . MET A 1 101 ? -2.243 16.197 5.099 1.00 93.31 101 MET A N 1
ATOM 804 C CA . MET A 1 101 ? -0.846 16.604 5.260 1.00 93.31 101 MET A CA 1
ATOM 805 C C . MET A 1 101 ? -0.085 16.452 3.943 1.00 93.31 101 MET A C 1
ATOM 807 O O . MET A 1 101 ? 0.470 17.427 3.449 1.00 93.31 101 MET A O 1
ATOM 811 N N . PHE A 1 102 ? -0.115 15.259 3.344 1.00 92.12 102 PHE A N 1
ATOM 812 C CA . PHE A 1 102 ? 0.616 14.945 2.116 1.00 92.12 102 PHE A CA 1
ATOM 813 C C . PHE A 1 102 ? 0.240 15.903 0.986 1.00 92.12 102 PHE A C 1
ATOM 815 O O . PHE A 1 102 ? 1.126 16.520 0.411 1.00 92.12 102 PHE A O 1
ATOM 822 N N . GLN A 1 103 ? -1.053 16.129 0.739 1.00 89.94 103 GLN A N 1
ATOM 823 C CA . GLN A 1 103 ? -1.519 17.026 -0.326 1.00 89.94 103 GLN A CA 1
ATOM 824 C C . GLN A 1 103 ? -1.056 18.481 -0.173 1.00 89.94 103 GLN A C 1
ATOM 826 O O . GLN A 1 103 ? -0.992 19.204 -1.164 1.00 89.94 103 GLN A O 1
ATOM 831 N N . LYS A 1 104 ? -0.769 18.928 1.053 1.00 90.19 104 LYS A N 1
ATOM 832 C CA . LYS A 1 104 ? -0.356 20.309 1.340 1.00 90.19 104 LYS A CA 1
ATOM 833 C C . LYS A 1 104 ? 1.153 20.458 1.528 1.00 90.19 104 LYS A C 1
ATOM 835 O O . LYS A 1 104 ? 1.643 21.582 1.582 1.00 90.19 104 LYS A O 1
ATOM 840 N N . MET A 1 105 ? 1.883 19.349 1.617 1.00 87.62 105 MET A N 1
ATOM 841 C CA . MET A 1 105 ? 3.342 19.353 1.625 1.00 87.62 105 MET A CA 1
ATOM 842 C C . MET A 1 105 ? 3.883 19.596 0.209 1.00 87.62 105 MET A C 1
ATOM 844 O O . MET A 1 105 ? 3.345 19.049 -0.755 1.00 87.62 105 MET A O 1
ATOM 848 N N . PRO A 1 106 ? 4.965 20.373 0.041 1.00 84.69 106 PRO A N 1
ATOM 849 C CA . PRO A 1 106 ? 5.603 20.517 -1.264 1.00 84.69 106 PRO A CA 1
ATOM 850 C C . PRO A 1 106 ? 6.174 19.172 -1.743 1.00 84.69 106 PRO A C 1
ATOM 852 O O . PRO A 1 106 ? 6.608 18.347 -0.942 1.00 84.69 106 PRO A O 1
ATOM 855 N N . SER A 1 107 ? 6.225 18.948 -3.058 1.00 82.81 107 SER A N 1
ATOM 856 C CA . SER A 1 107 ? 6.821 17.732 -3.647 1.00 82.81 107 SER A CA 1
ATOM 857 C C . SER A 1 107 ? 8.316 17.582 -3.340 1.00 82.81 107 SER A C 1
ATOM 859 O O . SER A 1 107 ? 8.838 16.471 -3.324 1.00 82.81 107 SER A O 1
ATOM 861 N N . THR A 1 108 ? 8.996 18.697 -3.066 1.00 81.88 108 THR A N 1
ATOM 862 C CA . THR A 1 108 ? 10.403 18.765 -2.650 1.00 81.88 108 THR A CA 1
ATOM 863 C C . THR A 1 108 ? 10.600 18.563 -1.150 1.00 81.88 108 THR A C 1
ATOM 865 O O . THR A 1 108 ? 11.728 18.689 -0.673 1.00 81.88 108 THR A O 1
ATOM 868 N N . PHE A 1 109 ? 9.533 18.278 -0.392 1.00 81.94 109 PHE A N 1
ATOM 869 C CA . PHE A 1 109 ? 9.649 18.036 1.039 1.00 81.94 109 PHE A CA 1
ATOM 870 C C . PHE A 1 109 ? 10.651 16.899 1.292 1.00 81.94 109 PHE A C 1
ATOM 872 O O . PHE A 1 109 ? 10.519 15.823 0.694 1.00 81.94 109 PHE A O 1
ATOM 879 N N . PRO A 1 110 ? 11.657 17.112 2.157 1.00 77.19 110 PRO A N 1
ATOM 880 C CA . PRO A 1 110 ? 12.699 16.135 2.402 1.00 77.19 110 PRO A CA 1
ATOM 881 C C . PRO A 1 110 ? 12.156 15.062 3.342 1.00 77.19 110 PRO A C 1
ATOM 883 O O . PRO A 1 110 ? 12.508 15.024 4.514 1.00 77.19 110 PRO A O 1
ATOM 886 N N . TRP A 1 111 ? 11.323 14.160 2.821 1.00 72.75 111 TRP A N 1
ATOM 887 C CA . TRP A 1 111 ? 10.693 13.070 3.578 1.00 72.75 111 TRP A CA 1
ATOM 888 C C . TRP A 1 111 ? 11.670 12.070 4.232 1.00 72.75 111 TRP A C 1
ATOM 890 O O . TRP A 1 111 ? 11.219 11.082 4.809 1.00 72.75 111 TRP A O 1
ATOM 900 N N . SER A 1 112 ? 12.979 12.338 4.162 1.00 70.69 112 SER A N 1
ATOM 901 C CA . SER A 1 112 ? 14.065 11.656 4.867 1.00 70.69 112 SER A CA 1
ATOM 902 C C . SER A 1 112 ? 13.880 10.125 4.882 1.00 70.69 112 SER A C 1
ATOM 904 O O . SER A 1 112 ? 13.417 9.538 3.903 1.00 70.69 112 SER A O 1
ATOM 906 N N . SER A 1 113 ? 14.260 9.455 5.967 1.00 73.44 113 SER A N 1
ATOM 907 C CA . SER A 1 113 ? 13.886 8.064 6.248 1.00 73.44 113 SER A CA 1
ATOM 908 C C . SER A 1 113 ? 12.468 7.933 6.835 1.00 73.44 113 SER A C 1
ATOM 910 O O . SER A 1 113 ? 11.985 6.816 7.031 1.00 73.44 113 SER A O 1
ATOM 912 N N . GLU A 1 114 ? 11.788 9.047 7.116 1.00 85.50 114 GLU A N 1
ATOM 913 C CA . GLU A 1 114 ? 10.523 9.099 7.859 1.00 85.50 114 GLU A CA 1
ATOM 914 C C . GLU A 1 114 ? 9.290 8.819 6.994 1.00 85.50 114 GLU A C 1
ATOM 916 O O . GLU A 1 114 ? 8.260 8.418 7.534 1.00 85.50 114 GLU A O 1
ATOM 921 N N . LEU A 1 115 ? 9.378 8.938 5.661 1.00 89.50 115 LEU A N 1
ATOM 922 C CA . LEU A 1 115 ? 8.267 8.646 4.740 1.00 89.50 115 LEU A CA 1
ATOM 923 C C . LEU A 1 115 ? 7.584 7.309 5.053 1.00 89.50 115 LEU A C 1
ATOM 925 O O . LEU A 1 115 ? 6.355 7.207 5.085 1.00 89.50 115 LEU A O 1
ATOM 929 N N . GLN A 1 116 ? 8.396 6.282 5.320 1.00 91.69 116 GLN A N 1
ATOM 930 C CA . GLN A 1 116 ? 7.925 4.938 5.639 1.00 91.69 116 GLN A CA 1
ATOM 931 C C . GLN A 1 116 ? 7.008 4.930 6.868 1.00 91.69 116 GLN A C 1
ATOM 933 O O . GLN A 1 116 ? 6.030 4.186 6.890 1.00 91.69 116 GLN A O 1
ATOM 938 N N . LEU A 1 117 ? 7.294 5.756 7.879 1.00 93.31 117 LEU A N 1
ATOM 939 C CA . LEU A 1 117 ? 6.519 5.839 9.116 1.00 93.31 117 LEU A CA 1
ATOM 940 C C . LEU A 1 117 ? 5.065 6.234 8.834 1.00 93.31 117 LEU A C 1
ATOM 942 O O . LEU A 1 117 ? 4.137 5.618 9.356 1.00 93.31 117 LEU A O 1
ATOM 946 N N . PHE A 1 118 ? 4.870 7.214 7.952 1.00 95.38 118 PHE A N 1
ATOM 947 C CA . PHE A 1 118 ? 3.551 7.688 7.543 1.00 95.38 118 PHE A CA 1
ATOM 948 C C . PHE A 1 118 ? 2.859 6.710 6.590 1.00 95.38 118 PHE A C 1
ATOM 950 O O . PHE A 1 118 ? 1.676 6.406 6.763 1.00 95.38 118 PHE A O 1
ATOM 957 N N . LEU A 1 119 ? 3.598 6.152 5.624 1.00 96.00 119 LEU A N 1
ATOM 958 C CA . LEU A 1 119 ? 3.077 5.122 4.720 1.00 96.00 119 LEU A CA 1
ATOM 959 C C . LEU A 1 119 ? 2.627 3.864 5.476 1.00 96.00 119 LEU A C 1
ATOM 961 O O . LEU A 1 119 ? 1.673 3.210 5.060 1.00 96.00 119 LEU A O 1
ATOM 965 N N . ASN A 1 120 ? 3.247 3.551 6.618 1.00 96.19 120 ASN A N 1
ATOM 966 C CA . ASN A 1 120 ? 2.862 2.417 7.454 1.00 96.19 120 ASN A CA 1
ATOM 967 C C . ASN A 1 120 ? 1.433 2.523 8.001 1.00 96.19 120 ASN A C 1
ATOM 969 O O . ASN A 1 120 ? 0.802 1.486 8.189 1.00 96.19 120 ASN A O 1
ATOM 973 N N . VAL A 1 121 ? 0.887 3.730 8.197 1.00 97.88 121 VAL A N 1
ATOM 974 C CA . VAL A 1 121 ? -0.529 3.898 8.573 1.00 97.88 121 VAL A CA 1
ATOM 975 C C . VAL A 1 121 ? -1.440 3.412 7.448 1.00 97.88 121 VAL A C 1
ATOM 977 O O . VAL A 1 121 ? -2.369 2.653 7.691 1.00 97.88 121 VAL A O 1
ATOM 980 N N . TYR A 1 122 ? -1.145 3.776 6.202 1.00 98.31 122 TYR A N 1
ATOM 981 C CA . TYR A 1 122 ? -1.907 3.305 5.045 1.00 98.31 122 TYR A CA 1
ATOM 982 C C . TYR A 1 122 ? -1.715 1.811 4.782 1.00 98.31 122 TYR A C 1
ATOM 984 O O . TYR A 1 122 ? -2.693 1.106 4.535 1.00 98.31 122 TYR A O 1
ATOM 992 N N . ASN A 1 123 ? -0.479 1.316 4.892 1.00 97.75 123 ASN A N 1
ATOM 993 C CA . ASN A 1 123 ? -0.177 -0.106 4.754 1.00 97.75 123 ASN A CA 1
ATOM 994 C C . ASN A 1 123 ? -0.942 -0.928 5.798 1.00 97.75 123 ASN A C 1
ATOM 996 O O . ASN A 1 123 ? -1.604 -1.899 5.449 1.00 97.75 123 ASN A O 1
ATOM 1000 N N . GLY A 1 124 ? -0.886 -0.522 7.068 1.00 97.56 124 GLY A N 1
ATOM 1001 C CA . GLY A 1 124 ? -1.589 -1.202 8.149 1.00 97.56 124 GLY A CA 1
ATOM 1002 C C . GLY A 1 124 ? -3.104 -1.136 7.983 1.00 97.56 124 GLY A C 1
ATOM 1003 O O . GLY A 1 124 ? -3.761 -2.162 8.092 1.00 97.56 124 GLY A O 1
ATOM 1004 N N . THR A 1 125 ? -3.662 0.027 7.642 1.00 98.12 125 THR A N 1
ATOM 1005 C CA . THR A 1 125 ? -5.102 0.171 7.380 1.00 98.12 125 THR A CA 1
ATOM 1006 C C . THR A 1 125 ? -5.570 -0.738 6.243 1.00 98.12 125 THR A C 1
ATOM 1008 O O . THR A 1 125 ? -6.587 -1.411 6.393 1.00 98.12 125 THR A O 1
ATOM 1011 N N . LEU A 1 126 ? -4.809 -0.816 5.144 1.00 97.94 126 LEU A N 1
ATOM 1012 C CA . LEU A 1 126 ? -5.127 -1.712 4.033 1.00 97.94 126 LEU A CA 1
ATOM 1013 C C . LEU A 1 126 ? -5.082 -3.183 4.462 1.00 97.94 126 LEU A C 1
ATOM 1015 O O . LEU A 1 126 ? -5.931 -3.947 4.035 1.00 97.94 126 LEU A O 1
ATOM 1019 N N . VAL A 1 127 ? -4.120 -3.587 5.297 1.00 96.38 127 VAL A N 1
ATOM 1020 C CA . VAL A 1 127 ? -4.036 -4.970 5.804 1.00 96.38 127 VAL A CA 1
ATOM 1021 C C . VAL A 1 127 ? -5.203 -5.299 6.735 1.00 96.38 127 VAL A C 1
ATOM 1023 O O . VAL A 1 127 ? -5.753 -6.390 6.651 1.00 96.38 127 VAL A O 1
ATOM 1026 N N . LEU A 1 128 ? -5.579 -4.371 7.616 1.00 95.44 128 LEU A N 1
ATOM 1027 C CA . LEU A 1 128 ? -6.608 -4.597 8.635 1.00 95.44 128 LEU A CA 1
ATOM 1028 C C . LEU A 1 128 ? -8.026 -4.627 8.047 1.00 95.44 128 LEU A C 1
ATOM 1030 O O . LEU A 1 128 ? -8.865 -5.369 8.543 1.00 95.44 128 LEU A O 1
ATOM 1034 N N . HIS A 1 129 ? -8.292 -3.827 7.010 1.00 95.19 129 HIS A N 1
ATOM 1035 C CA . HIS A 1 129 ? -9.637 -3.626 6.453 1.00 95.19 129 HIS A CA 1
ATOM 1036 C C . HIS A 1 129 ? -9.652 -3.655 4.922 1.00 95.19 129 HIS A C 1
ATOM 1038 O O . HIS A 1 129 ? -10.304 -2.835 4.276 1.00 95.19 129 HIS A O 1
ATOM 1044 N N . ALA A 1 130 ? -8.919 -4.594 4.324 1.00 93.25 130 ALA A N 1
ATOM 1045 C CA . ALA A 1 130 ? -8.801 -4.714 2.869 1.00 93.25 130 ALA A CA 1
ATOM 1046 C C . ALA A 1 130 ? -10.158 -4.876 2.159 1.00 93.25 130 ALA A C 1
ATOM 1048 O O . ALA A 1 130 ? -10.333 -4.422 1.029 1.00 93.25 130 ALA A O 1
ATOM 1049 N N . GLU A 1 131 ? -11.105 -5.543 2.819 1.00 93.19 131 GLU A N 1
ATOM 1050 C CA . GLU A 1 131 ? -12.415 -5.887 2.262 1.00 93.19 131 GLU A CA 1
ATOM 1051 C C . GLU A 1 131 ? -13.425 -4.735 2.322 1.00 93.19 131 GLU A C 1
ATOM 1053 O O . GLU A 1 131 ? -14.432 -4.769 1.612 1.00 93.19 131 GLU A O 1
ATOM 1058 N N . ASP A 1 132 ? -13.152 -3.690 3.110 1.00 95.81 132 ASP A N 1
ATOM 1059 C CA . ASP A 1 132 ? -13.975 -2.486 3.113 1.00 95.81 132 ASP A CA 1
ATOM 1060 C C . ASP A 1 132 ? -13.675 -1.647 1.861 1.00 95.81 132 ASP A C 1
ATOM 1062 O O . ASP A 1 132 ? -12.578 -1.113 1.671 1.00 95.81 132 ASP A O 1
ATOM 1066 N N . ALA A 1 133 ? -14.676 -1.511 0.988 1.00 95.38 133 ALA A N 1
ATOM 1067 C CA . ALA A 1 133 ? -14.526 -0.824 -0.292 1.00 95.38 133 ALA A CA 1
ATOM 1068 C C . ALA A 1 133 ? -14.158 0.663 -0.142 1.00 95.38 133 ALA A C 1
ATOM 1070 O O . ALA A 1 133 ? -13.477 1.216 -1.009 1.00 95.38 133 ALA A O 1
ATOM 1071 N N . SER A 1 134 ? -14.579 1.321 0.945 1.00 95.50 134 SER A N 1
ATOM 1072 C CA . SER A 1 134 ? -14.229 2.718 1.206 1.00 95.50 134 SER A CA 1
ATOM 1073 C C . SER A 1 134 ? -12.755 2.833 1.576 1.00 95.50 134 SER A C 1
ATOM 1075 O O . SER A 1 134 ? -12.042 3.648 0.985 1.00 95.50 134 SER A O 1
ATOM 1077 N N . ILE A 1 135 ? -12.269 1.992 2.492 1.00 97.12 135 ILE A N 1
ATOM 1078 C CA . ILE A 1 135 ? -10.852 1.937 2.865 1.00 97.12 135 ILE A CA 1
ATOM 1079 C C . ILE A 1 135 ? -9.994 1.617 1.651 1.00 97.12 135 ILE A C 1
ATOM 1081 O O . ILE A 1 135 ? -9.069 2.371 1.346 1.00 97.12 135 ILE A O 1
ATOM 1085 N N . LEU A 1 136 ? -10.342 0.569 0.910 1.00 98.00 136 LEU A N 1
ATOM 1086 C CA . LEU A 1 136 ? -9.635 0.176 -0.299 1.00 98.00 136 LEU A CA 1
ATOM 1087 C C . LEU A 1 136 ? -9.543 1.338 -1.301 1.00 98.00 136 LEU A C 1
ATOM 1089 O O . LEU A 1 136 ? -8.447 1.667 -1.760 1.00 98.00 136 LEU A O 1
ATOM 1093 N N . ARG A 1 137 ? -10.665 2.016 -1.582 1.00 97.81 137 ARG A N 1
ATOM 1094 C CA . ARG A 1 137 ? -10.711 3.188 -2.470 1.00 97.81 137 ARG A CA 1
ATOM 1095 C C . ARG A 1 137 ? -9.768 4.298 -1.999 1.00 97.81 137 ARG A C 1
ATOM 1097 O O . ARG A 1 137 ? -9.000 4.823 -2.805 1.00 97.81 137 ARG A O 1
ATOM 1104 N N . HIS A 1 138 ? -9.813 4.656 -0.715 1.00 97.75 138 HIS A N 1
ATOM 1105 C CA . HIS A 1 138 ? -8.986 5.731 -0.159 1.00 97.75 138 HIS A CA 1
ATOM 1106 C C . HIS A 1 138 ? -7.500 5.362 -0.130 1.00 97.75 138 HIS A C 1
ATOM 1108 O O . HIS A 1 138 ? -6.664 6.201 -0.462 1.00 97.75 138 HIS A O 1
ATOM 1114 N N . CYS A 1 139 ? -7.156 4.120 0.219 1.00 98.50 139 CYS A N 1
ATOM 1115 C CA . CYS A 1 139 ? -5.774 3.654 0.213 1.00 98.50 139 CYS A CA 1
ATOM 1116 C C . CYS A 1 139 ? -5.190 3.658 -1.201 1.00 98.50 139 CYS A C 1
ATOM 1118 O O . CYS A 1 139 ? -4.115 4.218 -1.408 1.00 98.50 139 CYS A O 1
ATOM 1120 N N . MET A 1 140 ? -5.905 3.099 -2.183 1.00 98.44 140 MET A N 1
ATOM 1121 C CA . MET A 1 140 ? -5.447 3.090 -3.575 1.00 98.44 140 MET A CA 1
ATOM 1122 C C . MET A 1 140 ? -5.272 4.511 -4.128 1.00 98.44 140 MET A C 1
ATOM 1124 O O . MET A 1 140 ? -4.238 4.821 -4.722 1.00 98.44 140 MET A O 1
ATOM 1128 N N . ALA A 1 141 ? -6.236 5.401 -3.872 1.00 98.25 141 ALA A N 1
ATOM 1129 C CA . ALA A 1 141 ? -6.158 6.792 -4.312 1.00 98.25 141 ALA A CA 1
ATOM 1130 C C . ALA A 1 141 ? -4.986 7.542 -3.667 1.00 98.25 141 ALA A C 1
ATOM 1132 O O . ALA A 1 141 ? -4.279 8.286 -4.348 1.00 98.25 141 ALA A O 1
ATOM 1133 N N . PHE A 1 142 ? -4.753 7.324 -2.370 1.00 98.25 142 PHE A N 1
ATOM 1134 C CA . PHE A 1 142 ? -3.619 7.907 -1.664 1.00 98.25 142 PHE A CA 1
ATOM 1135 C C . PHE A 1 142 ? -2.289 7.424 -2.238 1.00 98.25 142 PHE A C 1
ATOM 1137 O O . PHE A 1 142 ? -1.416 8.249 -2.490 1.00 98.25 142 PHE A O 1
ATOM 1144 N N . TYR A 1 143 ? -2.122 6.122 -2.496 1.00 98.25 143 TYR A N 1
ATOM 1145 C CA . TYR A 1 143 ? -0.873 5.627 -3.073 1.00 98.25 143 TYR A CA 1
ATOM 1146 C C . TYR A 1 143 ? -0.612 6.201 -4.468 1.00 98.25 143 TYR A C 1
ATOM 1148 O O . TYR A 1 143 ? 0.523 6.580 -4.754 1.00 98.25 143 TYR A O 1
ATOM 1156 N N . LEU A 1 144 ? -1.645 6.329 -5.312 1.00 97.75 144 LEU A N 1
ATOM 1157 C CA . LEU A 1 144 ? -1.521 6.997 -6.613 1.00 97.75 144 LEU A CA 1
ATOM 1158 C C . LEU A 1 144 ? -1.129 8.464 -6.464 1.00 97.75 144 LEU A C 1
ATOM 1160 O O . LEU A 1 144 ? -0.197 8.918 -7.123 1.00 97.75 144 LEU A O 1
ATOM 1164 N N . GLN A 1 145 ? -1.806 9.196 -5.579 1.00 95.94 145 GLN A N 1
ATOM 1165 C CA . GLN A 1 145 ? -1.504 10.600 -5.318 1.00 95.94 145 GLN A CA 1
ATOM 1166 C C . GLN A 1 145 ? -0.078 10.783 -4.785 1.00 95.94 145 GLN A C 1
ATOM 1168 O O . GLN A 1 145 ? 0.625 11.693 -5.214 1.00 95.94 145 GLN A O 1
ATOM 1173 N N . CYS A 1 146 ? 0.354 9.910 -3.876 1.00 94.75 146 CYS A N 1
ATOM 1174 C CA . CYS A 1 146 ? 1.681 9.929 -3.273 1.00 94.75 146 CYS A CA 1
ATOM 1175 C C . CYS A 1 146 ? 2.767 9.654 -4.322 1.00 94.75 146 CYS A C 1
ATOM 1177 O O . CYS A 1 146 ? 3.724 10.419 -4.424 1.00 94.75 146 CYS A O 1
ATOM 1179 N N . ALA A 1 147 ? 2.574 8.634 -5.165 1.00 95.38 147 ALA A N 1
ATOM 1180 C CA . ALA A 1 147 ? 3.484 8.334 -6.266 1.00 95.38 147 ALA A CA 1
ATOM 1181 C C . ALA A 1 147 ? 3.554 9.475 -7.291 1.00 95.38 147 ALA A C 1
ATOM 1183 O O . ALA A 1 147 ? 4.634 9.803 -7.771 1.00 95.38 147 ALA A O 1
ATOM 1184 N N . PHE A 1 148 ? 2.420 10.112 -7.597 1.00 94.88 148 PHE A N 1
ATOM 1185 C CA . PHE A 1 148 ? 2.370 11.267 -8.490 1.00 94.88 148 PHE A CA 1
ATOM 1186 C C . PHE A 1 148 ? 3.119 12.477 -7.913 1.00 94.88 148 PHE A C 1
ATOM 1188 O O . PHE A 1 148 ? 3.934 13.102 -8.589 1.00 94.88 148 PHE A O 1
ATOM 1195 N N . GLN A 1 149 ? 2.844 12.816 -6.654 1.00 92.50 149 GLN A N 1
ATOM 1196 C CA . GLN A 1 149 ? 3.367 14.018 -6.012 1.00 92.50 149 GLN A CA 1
ATOM 1197 C C . GLN A 1 149 ? 4.858 13.906 -5.682 1.00 92.50 149 GLN A C 1
ATOM 1199 O O . GLN A 1 149 ? 5.608 14.856 -5.904 1.00 92.50 149 GLN A O 1
ATOM 1204 N N . PHE A 1 150 ? 5.301 12.750 -5.186 1.00 91.81 150 PHE A N 1
ATOM 1205 C CA . PHE A 1 150 ? 6.695 12.483 -4.831 1.00 91.81 150 PHE A CA 1
ATOM 1206 C C . PHE A 1 150 ? 7.400 11.681 -5.931 1.00 91.81 150 PHE A C 1
ATOM 1208 O O . PHE A 1 150 ? 8.129 10.732 -5.645 1.00 91.81 150 PHE A O 1
ATOM 1215 N N . ASN A 1 151 ? 7.196 12.085 -7.192 1.00 91.62 151 ASN A N 1
ATOM 1216 C CA . ASN A 1 151 ? 7.723 11.423 -8.393 1.00 91.62 151 ASN A CA 1
ATOM 1217 C C . ASN A 1 151 ? 9.212 11.058 -8.264 1.00 91.62 151 ASN A C 1
ATOM 1219 O O . ASN A 1 151 ? 9.591 9.922 -8.505 1.00 91.62 151 ASN A O 1
ATOM 1223 N N . MET A 1 152 ? 10.058 11.977 -7.784 1.00 90.25 152 MET A N 1
ATOM 1224 C CA . MET A 1 152 ? 11.496 11.707 -7.611 1.00 90.25 152 MET A CA 1
ATOM 1225 C C . MET A 1 152 ? 11.790 10.567 -6.626 1.00 90.25 152 MET A C 1
ATOM 1227 O O . MET A 1 152 ? 12.731 9.805 -6.817 1.00 90.25 152 MET A O 1
ATOM 1231 N N . VAL A 1 153 ? 10.992 10.431 -5.566 1.00 91.50 153 VAL A N 1
ATOM 1232 C CA . VAL A 1 153 ? 11.145 9.334 -4.601 1.00 91.50 153 VAL A CA 1
ATOM 1233 C C . VAL A 1 153 ? 10.673 8.025 -5.234 1.00 91.50 153 VAL A C 1
ATOM 1235 O O . VAL A 1 153 ? 11.359 7.002 -5.147 1.00 91.50 153 VAL A O 1
ATOM 1238 N N . PHE A 1 154 ? 9.519 8.055 -5.904 1.00 93.75 154 PHE A N 1
ATOM 1239 C CA . PHE A 1 154 ? 8.888 6.882 -6.510 1.00 93.75 154 PHE A CA 1
ATOM 1240 C C . PHE A 1 154 ? 9.525 6.432 -7.829 1.00 93.75 154 PHE A C 1
ATOM 1242 O O . PHE A 1 154 ? 9.375 5.268 -8.192 1.00 93.75 154 PHE A O 1
ATOM 1249 N N . SER A 1 155 ? 10.314 7.269 -8.500 1.00 92.44 155 SER A N 1
ATOM 1250 C CA . SER A 1 155 ? 11.131 6.870 -9.649 1.00 92.44 155 SER A CA 1
ATOM 1251 C C . SER A 1 155 ? 12.360 6.053 -9.241 1.00 92.44 155 SER A C 1
ATOM 1253 O O . SER A 1 155 ? 12.854 5.260 -10.039 1.00 92.44 155 SER A O 1
ATOM 1255 N N . VAL A 1 156 ? 12.815 6.173 -7.988 1.00 90.69 156 VAL A N 1
ATOM 1256 C CA . VAL A 1 156 ? 14.001 5.463 -7.491 1.00 90.69 156 VAL A CA 1
ATOM 1257 C C . VAL A 1 156 ? 13.620 4.260 -6.629 1.00 90.69 156 VAL A C 1
ATOM 1259 O O . VAL A 1 156 ? 13.873 3.129 -7.034 1.00 90.69 156 VAL A O 1
ATOM 1262 N N . ASN A 1 157 ? 13.012 4.486 -5.457 1.00 91.12 157 ASN A N 1
ATOM 1263 C CA . ASN A 1 157 ? 12.788 3.437 -4.446 1.00 91.12 157 ASN A CA 1
ATOM 1264 C C . ASN A 1 157 ? 11.438 3.527 -3.706 1.00 91.12 157 ASN A C 1
ATOM 1266 O O . ASN A 1 157 ? 11.151 2.669 -2.872 1.00 91.12 157 ASN A O 1
ATOM 1270 N N . GLY A 1 158 ? 10.602 4.536 -3.965 1.00 92.88 158 GLY A N 1
ATOM 1271 C CA . GLY A 1 158 ? 9.367 4.768 -3.205 1.00 92.88 158 GLY A CA 1
ATOM 1272 C C . GLY A 1 158 ? 8.368 3.605 -3.245 1.00 92.88 158 GLY A C 1
ATOM 1273 O O . GLY A 1 158 ? 7.652 3.373 -2.271 1.00 92.88 158 GLY A O 1
ATOM 1274 N N . TYR A 1 159 ? 8.352 2.801 -4.316 1.00 95.94 159 TYR A N 1
ATOM 1275 C CA . TYR A 1 159 ? 7.461 1.639 -4.387 1.00 95.94 159 TYR A CA 1
ATOM 1276 C C . TYR A 1 159 ? 7.841 0.531 -3.404 1.00 95.94 159 TYR A C 1
ATOM 1278 O O . TYR A 1 159 ? 6.953 -0.211 -2.978 1.00 95.94 159 TYR A O 1
ATOM 1286 N N . LEU A 1 160 ? 9.109 0.451 -2.977 1.00 92.62 160 LEU A N 1
ATOM 1287 C CA . LEU A 1 160 ? 9.554 -0.515 -1.965 1.00 92.62 160 LEU A CA 1
ATOM 1288 C C . LEU A 1 160 ? 8.786 -0.353 -0.641 1.00 92.62 160 LEU A C 1
ATOM 1290 O O . LEU A 1 160 ? 8.607 -1.323 0.093 1.00 92.62 160 LEU A O 1
ATOM 1294 N N . SER A 1 161 ? 8.280 0.851 -0.367 1.00 93.25 161 SER A N 1
ATOM 1295 C CA . SER A 1 161 ? 7.555 1.191 0.856 1.00 93.25 161 SER A CA 1
ATOM 1296 C C . SER A 1 161 ? 6.083 0.774 0.870 1.00 93.25 161 SER A C 1
ATOM 1298 O O . SER A 1 161 ? 5.510 0.637 1.954 1.00 93.25 161 SER A O 1
ATOM 1300 N N . ILE A 1 162 ? 5.455 0.587 -0.298 1.00 96.50 162 ILE A N 1
ATOM 1301 C CA . ILE A 1 162 ? 4.000 0.347 -0.417 1.00 96.50 162 ILE A CA 1
ATOM 1302 C C . ILE A 1 162 ? 3.666 -0.986 -1.089 1.00 96.50 162 ILE A C 1
ATOM 1304 O O . ILE A 1 162 ? 2.723 -1.682 -0.707 1.00 96.50 162 ILE A O 1
ATOM 1308 N N . LEU A 1 163 ? 4.457 -1.381 -2.083 1.00 95.94 163 LEU A N 1
ATOM 1309 C CA . LEU A 1 163 ? 4.117 -2.468 -2.984 1.00 95.94 163 LEU A CA 1
ATOM 1310 C C . LEU A 1 163 ? 4.143 -3.854 -2.317 1.00 95.94 163 LEU A C 1
ATOM 1312 O O . LEU A 1 163 ? 3.233 -4.636 -2.598 1.00 95.94 163 LEU A O 1
ATOM 1316 N N . PRO A 1 164 ? 5.069 -4.171 -1.383 1.00 93.94 164 PRO A N 1
ATOM 1317 C CA . PRO A 1 164 ? 5.008 -5.430 -0.639 1.00 93.94 164 PRO A CA 1
ATOM 1318 C C . PRO A 1 164 ? 3.676 -5.635 0.089 1.00 93.94 164 PRO A C 1
ATOM 1320 O O . PRO A 1 164 ? 3.164 -6.749 0.165 1.00 93.94 164 PRO A O 1
ATOM 1323 N N . THR A 1 165 ? 3.086 -4.569 0.629 1.00 95.50 165 THR A N 1
ATOM 1324 C CA . THR A 1 165 ? 1.795 -4.645 1.320 1.00 95.50 165 THR A CA 1
ATOM 1325 C C . THR A 1 165 ? 0.651 -4.838 0.333 1.00 95.50 165 THR A C 1
ATOM 1327 O O . THR A 1 165 ? -0.144 -5.757 0.512 1.00 95.50 165 THR A O 1
ATOM 1330 N N . ILE A 1 166 ? 0.609 -4.037 -0.736 1.00 97.44 166 ILE A N 1
ATOM 1331 C CA . ILE A 1 166 ? -0.426 -4.127 -1.777 1.00 97.44 166 ILE A CA 1
ATOM 1332 C C . ILE A 1 166 ? -0.465 -5.534 -2.388 1.00 97.44 166 ILE A C 1
ATOM 1334 O O . ILE A 1 166 ? -1.535 -6.123 -2.516 1.00 97.44 166 ILE A O 1
ATOM 1338 N N . ILE A 1 167 ? 0.697 -6.099 -2.724 1.00 95.69 167 ILE A N 1
ATOM 1339 C CA . ILE A 1 167 ? 0.789 -7.422 -3.354 1.00 95.69 167 ILE A CA 1
ATOM 1340 C C . ILE A 1 167 ? 0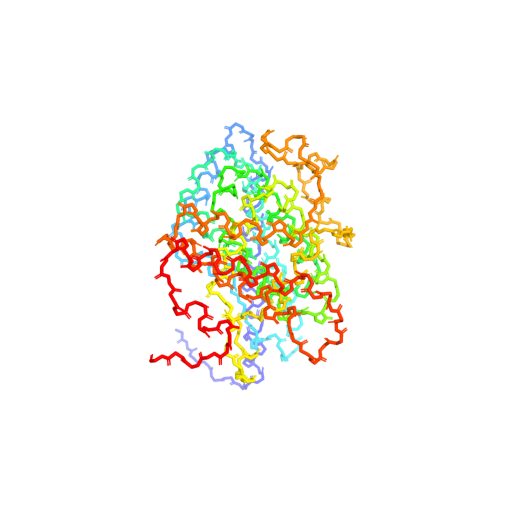.371 -8.532 -2.393 1.00 95.69 167 ILE A C 1
ATOM 1342 O O . ILE A 1 167 ? -0.322 -9.456 -2.811 1.00 95.69 167 ILE A O 1
ATOM 1346 N N . ARG A 1 168 ? 0.754 -8.455 -1.113 1.00 94.12 168 ARG A N 1
ATOM 1347 C CA . ARG A 1 168 ? 0.324 -9.446 -0.118 1.00 94.12 168 ARG A CA 1
ATOM 1348 C C . ARG A 1 168 ? -1.184 -9.410 0.084 1.00 94.12 168 ARG A C 1
ATOM 1350 O O . ARG A 1 168 ? -1.808 -10.462 0.049 1.00 94.12 168 ARG A O 1
ATOM 1357 N N . VAL A 1 169 ? -1.779 -8.228 0.223 1.00 95.75 169 VAL A N 1
ATOM 1358 C CA . VAL A 1 169 ? -3.240 -8.088 0.339 1.00 95.75 169 VAL A CA 1
ATOM 1359 C C . VAL A 1 169 ? -3.936 -8.629 -0.912 1.00 95.75 169 VAL A C 1
ATOM 1361 O O . VAL A 1 169 ? -4.877 -9.408 -0.819 1.00 95.75 169 VAL A O 1
ATOM 1364 N N . TYR A 1 170 ? -3.416 -8.316 -2.097 1.00 96.12 170 TYR A N 1
ATOM 1365 C CA . TYR A 1 170 ? -3.922 -8.881 -3.345 1.00 96.12 170 TYR A CA 1
ATOM 1366 C C . TYR A 1 170 ? -3.852 -10.415 -3.386 1.00 96.12 170 TYR A C 1
ATOM 1368 O O . TYR A 1 170 ? -4.822 -11.063 -3.770 1.00 96.12 170 TYR A O 1
ATOM 1376 N N . HIS A 1 171 ? -2.722 -10.993 -2.968 1.00 93.50 171 HIS A N 1
ATOM 1377 C CA . HIS A 1 171 ? -2.496 -12.436 -2.954 1.00 93.50 171 HIS A CA 1
ATOM 1378 C C . HIS A 1 171 ? -3.480 -13.181 -2.039 1.00 93.50 171 HIS A C 1
ATOM 1380 O O . HIS A 1 171 ? -4.044 -14.198 -2.437 1.00 93.50 171 HIS A O 1
ATOM 1386 N N . HIS A 1 172 ? -3.723 -12.657 -0.837 1.00 93.00 172 HIS A N 1
ATOM 1387 C CA . HIS A 1 172 ? -4.587 -13.306 0.153 1.00 93.00 172 HIS A CA 1
ATOM 1388 C C . HIS A 1 172 ? -6.082 -13.124 -0.143 1.00 93.00 172 HIS A C 1
ATOM 1390 O O . HIS A 1 172 ? -6.904 -13.924 0.299 1.00 93.00 172 HIS A O 1
ATOM 1396 N N . ASN A 1 173 ? -6.448 -12.121 -0.944 1.00 94.75 173 ASN A N 1
ATOM 1397 C CA . ASN A 1 173 ? -7.839 -11.797 -1.254 1.00 94.75 173 ASN A CA 1
ATOM 1398 C C . ASN A 1 173 ? -8.191 -11.997 -2.741 1.00 94.75 173 ASN A C 1
ATOM 1400 O O . ASN A 1 173 ? -9.065 -11.311 -3.271 1.00 94.75 173 ASN A O 1
ATOM 1404 N N . LEU A 1 174 ? -7.568 -12.972 -3.422 1.00 92.56 174 LEU A N 1
ATOM 1405 C CA . LEU A 1 174 ? -7.841 -13.282 -4.840 1.00 92.56 174 LEU A CA 1
ATOM 1406 C C . LEU A 1 174 ? -9.304 -13.666 -5.138 1.00 92.56 174 LEU A C 1
ATOM 1408 O O . LEU A 1 174 ? -9.745 -13.560 -6.282 1.00 92.56 174 LEU A O 1
ATOM 1412 N N . HIS A 1 175 ? -10.055 -14.104 -4.125 1.00 93.12 175 HIS A N 1
ATOM 1413 C CA . HIS A 1 175 ? -11.481 -14.422 -4.225 1.00 93.12 175 HIS A CA 1
ATOM 1414 C C . HIS A 1 175 ? -12.372 -13.167 -4.320 1.00 93.12 175 HIS A C 1
ATOM 1416 O O . HIS A 1 175 ? -13.500 -13.247 -4.805 1.00 93.12 175 HIS A O 1
ATOM 1422 N N . ASN A 1 176 ? -11.886 -12.002 -3.878 1.00 96.00 176 ASN A N 1
ATOM 1423 C CA . ASN A 1 176 ? -12.645 -10.756 -3.873 1.00 96.00 176 ASN A CA 1
ATOM 1424 C C . ASN A 1 176 ? -12.428 -9.989 -5.191 1.00 96.00 176 ASN A C 1
ATOM 1426 O O . ASN A 1 176 ? -11.392 -9.358 -5.421 1.00 96.00 176 ASN A O 1
ATOM 1430 N N . GLY A 1 177 ? -13.433 -10.028 -6.071 1.00 95.44 177 GLY A N 1
ATOM 1431 C CA . GLY A 1 177 ? -13.389 -9.383 -7.388 1.00 95.44 177 GLY A CA 1
ATOM 1432 C C . GLY A 1 177 ? -13.223 -7.859 -7.338 1.00 95.44 177 GLY A C 1
ATOM 1433 O O . GLY A 1 177 ? -12.501 -7.295 -8.154 1.00 95.44 177 GLY A O 1
ATOM 1434 N N . VAL A 1 178 ? -13.843 -7.190 -6.361 1.00 96.00 178 VAL A N 1
ATOM 1435 C CA . VAL A 1 178 ? -13.758 -5.727 -6.209 1.00 96.00 178 VAL A CA 1
ATOM 1436 C C . VAL A 1 178 ? -12.350 -5.322 -5.781 1.00 96.00 178 VAL A C 1
ATOM 1438 O O . VAL A 1 178 ? -11.754 -4.422 -6.374 1.00 96.00 178 VAL A O 1
ATOM 1441 N N . LEU A 1 179 ? -11.792 -6.032 -4.796 1.00 97.44 179 LEU A N 1
ATOM 1442 C CA . LEU A 1 179 ? -10.431 -5.811 -4.311 1.00 97.44 179 LEU A CA 1
ATOM 1443 C C . LEU A 1 179 ? -9.394 -6.052 -5.397 1.00 97.44 179 LEU A C 1
ATOM 1445 O O . LEU A 1 179 ? -8.537 -5.200 -5.643 1.00 97.44 179 LEU A O 1
ATOM 1449 N N . THR A 1 180 ? -9.485 -7.201 -6.062 1.00 96.75 180 THR A N 1
ATOM 1450 C CA . THR A 1 180 ? -8.533 -7.560 -7.113 1.00 96.75 180 THR A CA 1
ATOM 1451 C C . THR A 1 180 ? -8.558 -6.541 -8.244 1.00 96.75 180 THR A C 1
ATOM 1453 O O . THR A 1 180 ? -7.489 -6.070 -8.618 1.00 96.75 180 THR A O 1
ATOM 1456 N N . GLN A 1 181 ? -9.737 -6.114 -8.711 1.00 96.94 181 GLN A N 1
ATOM 1457 C CA . GLN A 1 181 ? -9.868 -5.072 -9.736 1.00 96.94 181 GLN A CA 1
ATOM 1458 C C . GLN A 1 181 ? -9.292 -3.720 -9.299 1.00 96.94 181 GLN A C 1
ATOM 1460 O O . GLN A 1 181 ? -8.588 -3.085 -10.080 1.00 96.94 181 GLN A O 1
ATOM 1465 N N . ALA A 1 182 ? -9.546 -3.277 -8.065 1.00 98.00 182 ALA A N 1
ATOM 1466 C CA . ALA A 1 182 ? -9.037 -2.001 -7.559 1.00 98.00 182 ALA A CA 1
ATOM 1467 C C . ALA A 1 182 ? -7.501 -1.970 -7.479 1.00 98.00 182 ALA A C 1
ATOM 1469 O O . ALA A 1 182 ? -6.866 -0.981 -7.862 1.00 98.00 182 ALA A O 1
ATOM 1470 N N . ILE A 1 183 ? -6.888 -3.063 -7.012 1.00 98.06 183 ILE A N 1
ATOM 1471 C CA . ILE A 1 183 ? -5.428 -3.188 -6.959 1.00 98.06 183 ILE A CA 1
ATOM 1472 C C . ILE A 1 183 ? -4.851 -3.306 -8.371 1.00 98.06 183 ILE A C 1
ATOM 1474 O O . ILE A 1 183 ? -3.903 -2.601 -8.702 1.00 98.06 183 ILE A O 1
ATOM 1478 N N . GLU A 1 184 ? -5.442 -4.144 -9.223 1.00 97.62 184 GLU A N 1
ATOM 1479 C CA . GLU A 1 184 ? -5.065 -4.308 -10.631 1.00 97.62 184 GLU A CA 1
ATOM 1480 C C . GLU A 1 184 ? -5.079 -2.964 -11.384 1.00 97.62 184 GLU A C 1
ATOM 1482 O O . GLU A 1 184 ? -4.105 -2.602 -12.051 1.00 97.62 184 GLU A O 1
ATOM 1487 N N . PHE A 1 185 ? -6.137 -2.176 -11.188 1.00 97.56 185 PHE A N 1
ATOM 1488 C CA . PHE A 1 185 ? -6.265 -0.819 -11.707 1.00 97.56 185 PHE A CA 1
ATOM 1489 C C . PHE A 1 185 ? -5.144 0.099 -11.204 1.00 97.56 185 PHE A C 1
ATOM 1491 O O . PHE A 1 185 ? -4.519 0.815 -11.989 1.00 97.56 185 PHE A O 1
ATOM 1498 N N . THR A 1 186 ? -4.852 0.059 -9.906 1.00 98.06 186 THR A N 1
ATOM 1499 C CA . THR A 1 186 ? -3.822 0.894 -9.273 1.00 98.06 186 THR A CA 1
ATOM 1500 C C . THR A 1 186 ? -2.418 0.551 -9.778 1.00 98.06 186 THR A C 1
ATOM 1502 O O . THR A 1 186 ? -1.648 1.445 -10.125 1.00 98.06 186 THR A O 1
ATOM 1505 N N . ILE A 1 187 ? -2.106 -0.741 -9.915 1.00 97.56 187 ILE A N 1
ATOM 1506 C CA . ILE A 1 187 ? -0.839 -1.248 -10.463 1.00 97.56 187 ILE A CA 1
ATOM 1507 C C . ILE A 1 187 ? -0.628 -0.773 -11.903 1.00 97.56 187 ILE A C 1
ATOM 1509 O O . ILE A 1 187 ? 0.461 -0.302 -12.241 1.00 97.56 187 ILE A O 1
ATOM 1513 N N . LYS A 1 188 ? -1.672 -0.817 -12.743 1.00 96.06 188 LYS A N 1
ATOM 1514 C CA . LYS A 1 188 ? -1.611 -0.257 -14.101 1.00 96.06 188 LYS A CA 1
ATOM 1515 C C . LYS A 1 188 ? -1.275 1.238 -14.076 1.00 96.06 188 LYS A C 1
ATOM 1517 O O . LYS A 1 188 ? -0.445 1.688 -14.859 1.00 96.06 188 LYS A O 1
ATOM 1522 N N . HIS A 1 189 ? -1.872 2.009 -13.170 1.00 96.31 189 HIS A N 1
ATOM 1523 C CA . HIS A 1 189 ? -1.627 3.452 -13.090 1.00 96.31 189 HIS A CA 1
ATOM 1524 C C . HIS A 1 189 ? -0.235 3.805 -12.556 1.00 96.31 189 HIS A C 1
ATOM 1526 O O . HIS A 1 189 ? 0.360 4.774 -13.028 1.00 96.31 189 HIS A O 1
ATOM 1532 N N . PHE A 1 190 ? 0.336 3.003 -11.654 1.00 97.31 190 PHE A N 1
ATOM 1533 C CA . PHE A 1 190 ? 1.749 3.140 -11.295 1.00 97.31 190 PHE A CA 1
ATOM 1534 C C . PHE A 1 190 ? 2.665 2.950 -12.503 1.00 97.31 190 PHE A C 1
ATOM 1536 O O . PHE A 1 190 ? 3.565 3.768 -12.719 1.00 97.31 190 PHE A O 1
ATOM 1543 N N . TYR A 1 191 ? 2.391 1.930 -13.326 1.00 95.81 191 TYR A N 1
ATOM 1544 C CA . TYR A 1 191 ? 3.121 1.727 -14.573 1.00 95.81 191 TYR A CA 1
ATOM 1545 C C . TYR A 1 191 ? 2.940 2.901 -15.536 1.00 95.81 191 TYR A C 1
ATOM 1547 O O . TYR A 1 191 ? 3.940 3.384 -16.045 1.00 95.81 191 TYR A O 1
ATOM 1555 N N . ILE A 1 192 ? 1.724 3.421 -15.745 1.00 94.25 192 ILE A N 1
ATOM 1556 C CA . ILE A 1 192 ? 1.495 4.585 -16.624 1.00 94.25 192 ILE A CA 1
ATOM 1557 C C . ILE A 1 192 ? 2.348 5.787 -16.194 1.00 94.25 192 ILE A C 1
ATOM 1559 O O . ILE A 1 192 ? 2.919 6.459 -17.051 1.00 94.25 192 ILE A O 1
ATOM 1563 N N . MET A 1 193 ? 2.454 6.047 -14.887 1.00 94.69 193 MET A N 1
ATOM 1564 C CA . MET A 1 193 ? 3.201 7.192 -14.358 1.00 94.69 193 MET A CA 1
ATOM 1565 C C . MET A 1 193 ? 4.723 7.025 -14.464 1.00 94.69 193 MET A C 1
ATOM 1567 O O . MET A 1 193 ? 5.407 7.971 -14.848 1.00 94.69 193 MET A O 1
ATOM 1571 N N . HIS A 1 194 ? 5.252 5.846 -14.119 1.00 95.06 194 HIS A N 1
ATOM 1572 C CA . HIS A 1 194 ? 6.694 5.655 -13.894 1.00 95.06 194 HIS A CA 1
ATOM 1573 C C . HIS A 1 194 ? 7.360 4.626 -14.815 1.00 95.06 194 HIS A C 1
ATOM 1575 O O . HIS A 1 194 ? 8.569 4.457 -14.734 1.00 95.06 194 HIS A O 1
ATOM 1581 N N . ARG A 1 195 ? 6.609 3.930 -15.672 1.00 94.06 195 ARG A N 1
ATOM 1582 C CA . ARG A 1 195 ? 7.099 2.985 -16.691 1.00 94.06 195 ARG A CA 1
ATOM 1583 C C . ARG A 1 195 ? 8.110 1.960 -16.153 1.00 94.06 195 ARG A C 1
ATOM 1585 O O . ARG A 1 195 ? 7.855 1.290 -15.151 1.00 94.06 195 ARG A O 1
ATOM 1592 N N . THR A 1 196 ? 9.251 1.814 -16.826 1.00 93.06 196 THR A N 1
ATOM 1593 C CA . THR A 1 196 ? 10.334 0.880 -16.497 1.00 93.06 196 THR A CA 1
ATOM 1594 C C . THR A 1 196 ? 10.791 0.957 -15.032 1.00 93.06 196 THR A C 1
ATOM 1596 O O . THR A 1 196 ? 10.864 -0.101 -14.399 1.00 93.06 196 THR A O 1
ATOM 1599 N N . PRO A 1 197 ? 11.042 2.145 -14.440 1.00 94.06 197 PRO A N 1
ATOM 1600 C CA . PRO A 1 197 ? 11.315 2.284 -13.011 1.00 94.06 197 PRO A CA 1
ATOM 1601 C C . PRO A 1 197 ? 10.348 1.536 -12.089 1.00 94.06 197 PRO A C 1
ATOM 1603 O O . PRO A 1 197 ? 10.791 0.856 -11.160 1.00 94.06 197 PRO A O 1
ATOM 1606 N N . PHE A 1 198 ? 9.041 1.603 -12.361 1.00 96.06 198 PHE A N 1
ATOM 1607 C CA . PHE A 1 198 ? 8.040 0.895 -11.564 1.00 96.06 198 PHE A CA 1
ATOM 1608 C C . PHE A 1 198 ? 8.190 -0.626 -11.681 1.00 96.06 198 PHE A C 1
ATOM 1610 O O . PHE A 1 198 ? 8.238 -1.314 -10.663 1.00 96.06 198 PHE A O 1
ATOM 1617 N N . ILE A 1 199 ? 8.328 -1.154 -12.902 1.00 94.81 199 ILE A N 1
ATOM 1618 C CA . ILE A 1 199 ? 8.504 -2.598 -13.145 1.00 94.81 199 ILE A CA 1
ATOM 1619 C C . ILE A 1 199 ? 9.750 -3.125 -12.448 1.00 94.81 199 ILE A C 1
ATOM 1621 O O . ILE A 1 199 ? 9.722 -4.177 -11.805 1.00 94.81 199 ILE A O 1
ATOM 1625 N N . LEU A 1 200 ? 10.845 -2.370 -12.535 1.00 93.56 200 LEU A N 1
ATOM 1626 C CA . LEU A 1 200 ? 12.057 -2.693 -11.814 1.00 93.56 200 LEU A CA 1
ATOM 1627 C C . LEU A 1 200 ? 11.736 -2.769 -10.316 1.00 93.56 200 LEU A C 1
ATOM 1629 O O . LEU A 1 200 ? 11.884 -3.843 -9.725 1.00 93.56 200 LEU A O 1
ATOM 1633 N N . GLN A 1 201 ? 11.264 -1.698 -9.687 1.00 94.69 201 GLN A N 1
ATOM 1634 C CA . GLN A 1 201 ? 10.976 -1.724 -8.249 1.00 94.69 201 GLN A CA 1
ATOM 1635 C C . GLN A 1 201 ? 10.001 -2.850 -7.856 1.00 94.69 201 GLN A C 1
ATOM 1637 O O . GLN A 1 201 ? 10.210 -3.487 -6.825 1.00 94.69 201 GLN A O 1
ATOM 1642 N N . MET A 1 202 ? 9.028 -3.189 -8.707 1.00 94.38 202 MET A N 1
ATOM 1643 C CA . MET A 1 202 ? 8.127 -4.329 -8.522 1.00 94.38 202 MET A CA 1
ATOM 1644 C C . MET A 1 202 ? 8.860 -5.666 -8.424 1.00 94.38 202 MET A C 1
ATOM 1646 O O . MET A 1 202 ? 8.665 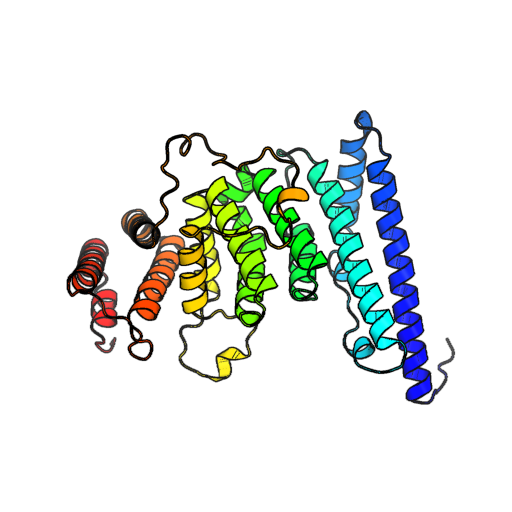-6.400 -7.453 1.00 94.38 202 MET A O 1
ATOM 1650 N N . PHE A 1 203 ? 9.765 -5.958 -9.355 1.00 92.50 203 PHE A N 1
ATOM 1651 C CA . PHE A 1 203 ? 10.631 -7.134 -9.262 1.00 92.50 203 PHE A CA 1
ATOM 1652 C C . PHE A 1 203 ? 11.527 -7.108 -8.024 1.00 92.50 203 PHE A C 1
ATOM 1654 O O . PHE A 1 203 ? 11.731 -8.134 -7.382 1.00 92.50 203 PHE A O 1
ATOM 1661 N N . GLY A 1 204 ? 12.049 -5.932 -7.662 1.00 89.38 204 GLY A N 1
ATOM 1662 C CA . GLY A 1 204 ? 12.874 -5.769 -6.463 1.00 89.38 204 GLY A CA 1
ATOM 1663 C C . GLY A 1 204 ? 12.122 -6.039 -5.164 1.00 89.38 204 GLY A C 1
ATOM 1664 O O . GLY A 1 204 ? 12.696 -6.615 -4.244 1.00 89.38 204 GLY A O 1
ATOM 1665 N N . CYS A 1 205 ? 10.840 -5.681 -5.104 1.00 89.06 205 CYS A N 1
ATOM 1666 C CA . CYS A 1 205 ? 9.971 -6.020 -3.984 1.00 89.06 205 CYS A CA 1
ATOM 1667 C C . CYS A 1 205 ? 9.739 -7.525 -3.935 1.00 89.06 205 CYS A C 1
ATOM 1669 O O . CYS A 1 205 ? 10.051 -8.176 -2.944 1.00 89.06 205 CYS A O 1
ATOM 1671 N N . ILE A 1 206 ? 9.183 -8.070 -5.017 1.00 85.69 206 ILE A N 1
ATOM 1672 C CA . ILE A 1 206 ? 8.610 -9.413 -5.017 1.00 85.69 206 ILE A CA 1
ATOM 1673 C C . ILE A 1 206 ? 9.691 -10.465 -4.818 1.00 85.69 206 ILE A C 1
ATOM 1675 O O . ILE A 1 206 ? 9.445 -11.381 -4.042 1.00 85.69 206 ILE A O 1
ATOM 1679 N N . ALA A 1 207 ? 10.889 -10.279 -5.396 1.00 85.19 207 ALA A N 1
ATOM 1680 C CA . ALA A 1 207 ? 12.053 -11.162 -5.246 1.00 85.19 207 ALA A CA 1
ATOM 1681 C C . ALA A 1 207 ? 12.340 -11.594 -3.795 1.00 85.19 207 ALA A C 1
ATOM 1683 O O . ALA A 1 207 ? 12.845 -12.690 -3.577 1.00 85.19 207 ALA A O 1
ATOM 1684 N N . ASN A 1 208 ? 12.003 -10.751 -2.814 1.00 82.62 208 ASN A N 1
ATOM 1685 C CA . ASN A 1 208 ? 12.259 -11.003 -1.397 1.00 82.62 208 ASN A CA 1
ATOM 1686 C C . ASN A 1 208 ? 11.116 -11.740 -0.670 1.00 82.62 208 ASN A C 1
ATOM 1688 O O . ASN A 1 208 ? 11.305 -12.159 0.468 1.00 82.62 208 ASN A O 1
ATOM 1692 N N . TYR A 1 209 ? 9.941 -11.877 -1.294 1.00 82.81 209 TYR A N 1
ATOM 1693 C CA . TYR A 1 209 ? 8.721 -12.421 -0.678 1.00 82.81 209 TYR A CA 1
ATOM 1694 C C . TYR A 1 209 ? 8.149 -13.645 -1.400 1.00 82.81 209 TYR A C 1
ATOM 1696 O O . TYR A 1 209 ? 7.152 -14.199 -0.945 1.00 82.81 209 TYR A O 1
ATOM 1704 N N . ILE A 1 210 ? 8.720 -14.066 -2.529 1.00 80.69 210 ILE A N 1
ATOM 1705 C CA . ILE A 1 210 ? 8.194 -15.228 -3.252 1.00 80.69 210 ILE A CA 1
ATOM 1706 C C . ILE A 1 210 ? 8.442 -16.504 -2.464 1.00 80.69 210 ILE A C 1
ATOM 1708 O O . ILE A 1 210 ? 9.557 -16.742 -1.996 1.00 80.69 210 ILE A O 1
ATOM 1712 N N . ASP A 1 211 ? 7.420 -17.351 -2.408 1.00 76.81 211 ASP A N 1
ATOM 1713 C CA . ASP A 1 211 ? 7.615 -18.744 -2.041 1.00 76.81 211 ASP A CA 1
ATOM 1714 C C . ASP A 1 211 ? 7.966 -19.593 -3.266 1.00 76.81 211 ASP A C 1
ATOM 1716 O O . ASP A 1 211 ? 7.205 -19.647 -4.231 1.00 76.81 211 ASP A O 1
ATOM 1720 N N . LEU A 1 212 ? 9.127 -20.245 -3.227 1.00 68.56 212 LEU A N 1
ATOM 1721 C CA . LEU A 1 212 ? 9.535 -21.247 -4.216 1.00 68.56 212 LEU A CA 1
ATOM 1722 C C . LEU A 1 212 ? 9.463 -22.677 -3.654 1.00 68.56 212 LEU A C 1
ATOM 1724 O O . LEU A 1 212 ? 9.736 -23.626 -4.388 1.00 68.56 212 LEU A O 1
ATOM 1728 N N . SER A 1 213 ? 9.129 -22.843 -2.369 1.00 63.88 213 SER A N 1
ATOM 1729 C CA . SER A 1 213 ? 8.917 -24.157 -1.763 1.00 63.88 213 SER A CA 1
ATOM 1730 C C . SER A 1 213 ? 7.586 -24.753 -2.223 1.00 63.88 213 SER A C 1
ATOM 1732 O O . SER A 1 213 ? 6.583 -24.056 -2.345 1.00 63.88 213 SER A O 1
ATOM 1734 N N . GLN A 1 214 ? 7.587 -26.058 -2.499 1.00 53.81 214 GLN A N 1
ATOM 1735 C CA . GLN A 1 214 ? 6.395 -26.816 -2.899 1.00 53.81 214 GLN A CA 1
ATOM 1736 C C . GLN A 1 214 ? 5.535 -27.263 -1.700 1.00 53.81 214 GLN A C 1
ATOM 1738 O O . GLN A 1 214 ? 4.601 -28.039 -1.876 1.00 53.81 214 GLN A O 1
ATOM 1743 N N . ASP A 1 215 ? 5.835 -26.800 -0.483 1.00 56.16 215 ASP A N 1
ATOM 1744 C CA . ASP A 1 215 ? 5.141 -27.252 0.723 1.00 56.16 215 ASP A CA 1
ATOM 1745 C C . ASP A 1 215 ? 3.752 -26.603 0.829 1.00 56.16 215 ASP A C 1
ATOM 1747 O O . ASP A 1 215 ? 3.634 -25.388 0.987 1.00 56.16 215 ASP A O 1
ATOM 1751 N N . GLU A 1 216 ? 2.682 -27.404 0.806 1.00 51.25 216 GLU A N 1
ATOM 1752 C CA . GLU A 1 216 ? 1.285 -26.928 0.865 1.00 51.25 216 GLU A CA 1
ATOM 1753 C C . GLU A 1 216 ? 0.955 -26.122 2.142 1.00 51.25 216 GLU A C 1
ATOM 1755 O O . GLU A 1 216 ? 0.066 -25.270 2.135 1.00 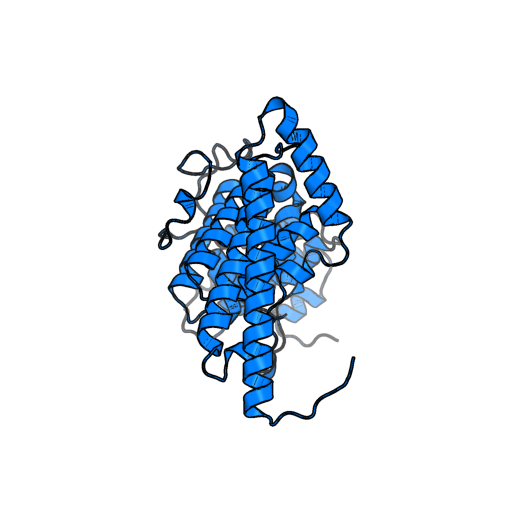51.25 216 GLU A O 1
ATOM 1760 N N . PHE A 1 217 ? 1.722 -26.305 3.225 1.00 49.31 217 PHE A N 1
ATOM 1761 C CA . PHE A 1 217 ? 1.588 -25.538 4.473 1.00 49.31 217 PHE A CA 1
ATOM 1762 C C . PHE A 1 217 ? 2.005 -24.060 4.351 1.00 49.31 217 PHE A C 1
ATOM 1764 O O . PHE A 1 217 ? 1.692 -23.254 5.230 1.00 49.31 217 PHE A O 1
ATOM 1771 N N . SER A 1 218 ? 2.685 -23.675 3.267 1.00 48.41 218 SER A N 1
ATOM 1772 C CA . SER A 1 218 ? 3.113 -22.293 3.012 1.00 48.41 218 SER A CA 1
ATOM 1773 C C . SER A 1 218 ? 1.963 -21.317 2.739 1.00 48.41 218 SER A C 1
ATOM 1775 O O . SER A 1 218 ? 2.122 -20.116 2.972 1.00 48.41 218 SER A O 1
ATOM 1777 N N . GLN A 1 219 ? 0.788 -21.810 2.324 1.00 49.97 219 GLN A N 1
ATOM 1778 C CA . GLN A 1 219 ? -0.377 -20.981 1.979 1.00 49.97 219 GLN A CA 1
ATOM 1779 C C . GLN A 1 219 ? -0.931 -20.162 3.158 1.00 49.97 219 GLN A C 1
ATOM 1781 O O . GLN A 1 219 ? -1.688 -19.219 2.948 1.00 49.97 219 GLN A O 1
ATOM 1786 N N . GLN A 1 220 ? -0.553 -20.489 4.398 1.00 51.91 220 GLN A N 1
ATOM 1787 C CA . GLN A 1 220 ? -0.972 -19.744 5.590 1.00 51.91 220 GLN A CA 1
ATOM 1788 C C . GLN A 1 220 ? -0.026 -18.592 5.963 1.00 51.91 220 GLN A C 1
ATOM 1790 O O . GLN A 1 220 ? -0.296 -17.852 6.911 1.00 51.91 220 GLN A O 1
ATOM 1795 N N . ASN A 1 221 ? 1.095 -18.419 5.257 1.00 64.88 221 ASN A N 1
ATOM 1796 C CA . ASN A 1 221 ? 2.074 -17.404 5.612 1.00 64.88 221 ASN A CA 1
ATOM 1797 C C . ASN A 1 221 ? 1.793 -16.072 4.904 1.00 64.88 221 ASN A C 1
ATOM 1799 O O . ASN A 1 221 ? 2.198 -15.880 3.759 1.00 64.88 221 ASN A O 1
ATOM 1803 N N . PHE A 1 222 ? 1.223 -15.104 5.637 1.00 70.56 222 PHE A N 1
ATOM 1804 C CA . PHE A 1 222 ? 0.975 -13.748 5.126 1.00 70.56 222 PHE A CA 1
ATOM 1805 C C . PHE A 1 222 ? 2.220 -13.075 4.526 1.00 70.56 222 PHE A C 1
ATOM 1807 O O . PHE A 1 222 ? 2.113 -12.183 3.686 1.00 70.56 222 PHE A O 1
ATOM 1814 N N . TYR A 1 223 ? 3.420 -13.483 4.944 1.00 75.31 223 TYR A N 1
ATOM 1815 C CA . TYR A 1 223 ? 4.675 -12.902 4.481 1.00 75.31 223 TYR A CA 1
ATOM 1816 C C . TYR A 1 223 ? 5.149 -13.423 3.125 1.00 75.31 223 TYR A C 1
ATOM 1818 O O . TYR A 1 223 ? 6.074 -12.827 2.571 1.00 75.31 223 TYR A O 1
ATOM 1826 N N . ARG A 1 224 ? 4.544 -14.489 2.590 1.00 81.81 224 ARG A N 1
ATOM 1827 C CA . ARG A 1 224 ? 4.948 -15.089 1.320 1.00 81.81 224 ARG A CA 1
ATOM 1828 C C . ARG A 1 224 ? 3.895 -14.895 0.230 1.00 81.81 224 ARG A C 1
ATOM 1830 O O . ARG A 1 224 ? 2.719 -14.678 0.506 1.00 81.81 224 ARG A O 1
ATOM 1837 N N . VAL A 1 225 ? 4.346 -14.901 -1.021 1.00 84.94 225 VAL A N 1
ATOM 1838 C CA . VAL A 1 225 ? 3.507 -14.674 -2.204 1.00 84.94 225 VAL A CA 1
ATOM 1839 C C . VAL A 1 225 ? 3.792 -15.749 -3.245 1.00 84.94 225 VAL A C 1
ATOM 1841 O O . VAL A 1 225 ? 4.951 -15.999 -3.576 1.00 84.94 225 VAL A O 1
ATOM 1844 N N . LEU A 1 226 ? 2.739 -16.352 -3.803 1.00 84.94 226 LEU A N 1
ATOM 1845 C CA . LEU A 1 226 ? 2.902 -17.340 -4.872 1.00 84.94 226 LEU A CA 1
ATOM 1846 C C . LEU A 1 226 ? 3.384 -16.700 -6.192 1.00 84.94 226 LEU A C 1
ATOM 1848 O O . LEU A 1 226 ? 2.923 -15.599 -6.533 1.00 84.94 226 LEU A O 1
ATOM 1852 N N . PRO A 1 227 ? 4.234 -17.400 -6.973 1.00 81.88 227 PRO A N 1
ATOM 1853 C CA . PRO A 1 227 ? 4.727 -16.965 -8.285 1.00 81.88 227 PRO A CA 1
ATOM 1854 C C . PRO A 1 227 ? 3.635 -16.452 -9.244 1.00 81.88 227 PRO A C 1
ATOM 1856 O O . PRO A 1 227 ? 3.826 -15.449 -9.939 1.00 81.88 227 PRO A O 1
ATOM 1859 N N . GLU A 1 228 ? 2.458 -17.082 -9.253 1.00 85.81 228 GLU A N 1
ATOM 1860 C CA . GLU A 1 228 ? 1.316 -16.717 -10.100 1.00 85.81 228 GLU A CA 1
ATOM 1861 C C . GLU A 1 228 ? 0.829 -15.287 -9.874 1.00 85.81 228 GLU A C 1
ATOM 1863 O O . GLU A 1 228 ? 0.328 -14.647 -10.802 1.00 85.81 228 GLU A O 1
ATOM 1868 N N . THR A 1 229 ? 0.986 -14.774 -8.655 1.00 89.56 229 THR A N 1
ATOM 1869 C CA . THR A 1 229 ? 0.539 -13.432 -8.273 1.00 89.56 229 THR A CA 1
ATOM 1870 C C . THR A 1 229 ? 1.266 -12.369 -9.087 1.00 89.56 229 THR A C 1
ATOM 1872 O O . THR A 1 229 ? 0.632 -11.478 -9.652 1.00 89.56 229 THR A O 1
ATOM 1875 N N . LEU A 1 230 ? 2.593 -12.495 -9.211 1.00 89.50 230 LEU A N 1
ATOM 1876 C CA . LEU A 1 230 ? 3.412 -11.595 -10.024 1.00 89.50 230 LEU A CA 1
ATOM 1877 C C . LEU A 1 230 ? 2.984 -11.655 -11.489 1.00 89.50 230 LEU A C 1
ATOM 1879 O O . LEU A 1 230 ? 2.741 -10.622 -12.111 1.00 89.50 230 LEU A O 1
ATOM 1883 N N . TYR A 1 231 ? 2.859 -12.866 -12.033 1.00 88.12 231 TYR A N 1
ATOM 1884 C CA . TYR A 1 231 ? 2.472 -13.054 -13.428 1.00 88.12 231 TYR A CA 1
ATOM 1885 C C . TYR A 1 231 ? 1.105 -12.429 -13.731 1.00 88.12 231 TYR A C 1
ATOM 1887 O O . TYR A 1 231 ? 0.933 -11.761 -14.754 1.00 88.12 231 TYR A O 1
ATOM 1895 N N . ARG A 1 232 ? 0.137 -12.600 -12.823 1.00 91.38 232 ARG A N 1
ATOM 1896 C CA . ARG A 1 232 ? -1.198 -12.018 -12.955 1.00 91.38 232 ARG A CA 1
ATOM 1897 C C . ARG A 1 232 ? -1.144 -10.491 -12.976 1.00 91.38 232 ARG A C 1
ATOM 1899 O O . ARG A 1 232 ? -1.685 -9.897 -13.905 1.00 91.38 232 ARG A O 1
ATOM 1906 N N . LEU A 1 233 ? -0.439 -9.875 -12.026 1.00 93.94 233 LEU A N 1
ATOM 1907 C CA . LEU A 1 233 ? -0.293 -8.419 -11.957 1.00 93.94 233 LEU A CA 1
ATOM 1908 C C . LEU A 1 233 ? 0.408 -7.843 -13.197 1.00 93.94 233 LEU A C 1
ATOM 1910 O O . LEU A 1 233 ? -0.057 -6.850 -13.750 1.00 93.94 233 LEU A O 1
ATOM 1914 N N . LEU A 1 234 ? 1.472 -8.484 -13.693 1.00 92.62 234 LEU A N 1
ATOM 1915 C CA . LEU A 1 234 ? 2.139 -8.042 -14.925 1.00 92.62 234 LEU A CA 1
ATOM 1916 C C . LEU A 1 234 ? 1.221 -8.154 -16.143 1.00 92.62 234 LEU A C 1
ATOM 1918 O O . LEU A 1 234 ? 1.238 -7.287 -17.010 1.00 92.62 234 LEU A O 1
ATOM 1922 N N . ARG A 1 235 ? 0.395 -9.201 -16.232 1.00 90.81 235 ARG A N 1
ATOM 1923 C CA . ARG A 1 235 ? -0.556 -9.351 -17.342 1.00 90.81 235 ARG A CA 1
ATOM 1924 C C . ARG A 1 235 ? -1.618 -8.252 -17.334 1.00 90.81 235 ARG A C 1
ATOM 1926 O O . ARG A 1 235 ? -2.061 -7.834 -18.401 1.00 90.81 235 ARG A O 1
ATOM 1933 N N . THR A 1 236 ? -2.028 -7.799 -16.154 1.00 91.12 236 THR A N 1
ATOM 1934 C CA . THR A 1 236 ? -3.015 -6.728 -15.985 1.00 91.12 236 THR A CA 1
ATOM 1935 C C . THR A 1 236 ? -2.536 -5.393 -16.545 1.00 91.12 236 THR A C 1
ATOM 1937 O O . THR A 1 236 ? -3.340 -4.672 -17.126 1.00 91.12 236 THR A O 1
ATOM 1940 N N . ILE A 1 237 ? -1.242 -5.075 -16.447 1.00 93.00 237 ILE A N 1
ATOM 1941 C CA . ILE A 1 237 ? -0.697 -3.797 -16.942 1.00 93.00 237 ILE A CA 1
ATOM 1942 C C . ILE A 1 237 ? -1.024 -3.584 -18.432 1.00 93.00 237 ILE A C 1
ATOM 1944 O O . ILE A 1 237 ? -1.398 -2.484 -18.831 1.00 93.00 237 ILE A O 1
ATOM 1948 N N . GLY A 1 238 ? -0.965 -4.651 -19.236 1.00 86.50 238 GLY A N 1
ATOM 1949 C CA . GLY A 1 238 ? -1.245 -4.614 -20.679 1.00 86.50 238 GLY A CA 1
ATOM 1950 C C . GLY A 1 238 ? -2.724 -4.748 -21.047 1.00 86.50 238 GLY A C 1
ATOM 1951 O O . GLY A 1 238 ? -3.048 -4.897 -22.221 1.00 86.50 238 GLY A O 1
ATOM 1952 N N . ARG A 1 239 ? -3.630 -4.764 -20.064 1.00 88.00 239 ARG A N 1
ATOM 1953 C CA . ARG A 1 239 ? -5.074 -4.933 -20.266 1.00 88.00 239 ARG A CA 1
ATOM 1954 C C . ARG A 1 239 ? -5.825 -3.673 -19.887 1.00 88.00 239 ARG A C 1
ATOM 1956 O O . ARG A 1 239 ? -5.399 -2.904 -19.025 1.00 88.00 239 ARG A O 1
ATOM 1963 N N . ASP A 1 240 ? -6.992 -3.480 -20.481 1.00 85.44 240 ASP A N 1
ATOM 1964 C CA . ASP A 1 240 ? -7.910 -2.448 -20.018 1.00 85.44 240 ASP A CA 1
ATOM 1965 C C . ASP A 1 240 ? -8.510 -2.821 -18.667 1.00 85.44 240 ASP A C 1
ATOM 1967 O O . ASP A 1 240 ? -8.941 -3.951 -18.440 1.00 85.44 240 ASP A O 1
ATOM 1971 N N . CYS A 1 241 ? -8.475 -1.855 -17.751 1.00 86.94 241 CYS A N 1
ATOM 1972 C CA . CYS A 1 241 ? -8.932 -1.991 -16.376 1.00 86.94 241 CYS A CA 1
ATOM 1973 C C . CYS A 1 241 ? -9.946 -0.880 -16.113 1.00 86.94 241 CYS A C 1
ATOM 1975 O O . CYS A 1 241 ? -9.671 0.282 -16.413 1.00 86.94 241 CYS A O 1
ATOM 1977 N N . GLN A 1 242 ? -11.101 -1.239 -15.560 1.00 91.44 242 GLN A N 1
ATOM 1978 C CA . GLN A 1 242 ? -12.153 -0.289 -15.202 1.00 91.44 242 GLN A CA 1
ATOM 1979 C C . GLN A 1 242 ? -11.917 0.258 -13.790 1.00 91.44 242 GLN A C 1
ATOM 1981 O O . GLN A 1 242 ? -11.503 -0.487 -12.902 1.00 91.44 242 GLN A O 1
ATOM 1986 N N . ASP A 1 243 ? -12.213 1.541 -13.574 1.00 94.81 243 ASP A N 1
ATOM 1987 C CA . ASP A 1 243 ? -12.153 2.167 -12.246 1.00 94.81 243 ASP A CA 1
ATOM 1988 C C . ASP A 1 243 ? -13.447 1.893 -11.460 1.00 94.81 243 ASP A C 1
ATOM 1990 O O . ASP A 1 243 ? -14.306 2.765 -11.319 1.00 94.81 243 ASP A O 1
ATOM 1994 N N . SER A 1 244 ? -13.620 0.659 -10.981 1.00 93.56 244 SER A N 1
ATOM 1995 C CA . SER A 1 244 ? -14.865 0.216 -10.330 1.00 93.56 244 SER A CA 1
ATOM 1996 C C . SER A 1 244 ? -15.209 0.991 -9.053 1.00 93.56 244 SER A C 1
ATOM 1998 O O . SER A 1 244 ? -16.384 1.150 -8.730 1.00 93.56 244 SER A O 1
ATOM 2000 N N . LEU A 1 245 ? -14.200 1.499 -8.339 1.00 96.56 245 LEU A N 1
ATOM 2001 C CA . LEU A 1 245 ? -14.374 2.248 -7.093 1.00 96.56 245 LEU A CA 1
ATOM 2002 C C . LEU A 1 245 ? -14.282 3.768 -7.279 1.00 96.56 245 LEU A C 1
ATOM 2004 O O . LEU A 1 245 ? -14.403 4.502 -6.299 1.00 96.56 245 LEU A O 1
ATOM 2008 N N . GLY A 1 246 ? -14.057 4.272 -8.496 1.00 96.88 246 GLY A N 1
ATOM 2009 C CA . GLY A 1 246 ? -13.832 5.701 -8.724 1.00 96.88 246 GLY A CA 1
ATOM 2010 C C . GLY A 1 246 ? -12.616 6.222 -7.947 1.00 96.88 246 GLY A C 1
ATOM 2011 O O . GLY A 1 246 ? -12.691 7.275 -7.304 1.00 96.88 246 GLY A O 1
ATOM 2012 N N . ILE A 1 247 ? -11.521 5.461 -7.950 1.00 97.88 247 ILE A N 1
ATOM 2013 C CA . ILE A 1 247 ? -10.243 5.767 -7.298 1.00 97.88 247 ILE A CA 1
ATOM 2014 C C . ILE A 1 247 ? -9.695 7.090 -7.834 1.00 97.88 247 ILE A C 1
ATOM 2016 O O . ILE A 1 247 ? -9.351 7.974 -7.049 1.00 97.88 247 ILE A O 1
ATOM 2020 N N . LEU A 1 248 ? -9.694 7.282 -9.159 1.00 96.69 248 LEU A N 1
ATOM 2021 C CA . LEU A 1 248 ? -9.144 8.495 -9.771 1.00 96.69 248 LEU A CA 1
ATOM 2022 C C . LEU A 1 248 ? -9.919 9.755 -9.375 1.00 96.69 248 LEU A C 1
ATOM 2024 O O . LEU A 1 248 ? -9.356 10.849 -9.404 1.00 96.69 248 LEU A O 1
ATOM 2028 N N . GLN A 1 249 ? -11.193 9.638 -8.987 1.00 95.56 249 GLN A N 1
ATOM 2029 C CA . GLN A 1 249 ? -11.994 10.786 -8.544 1.00 95.56 249 GLN A CA 1
ATOM 2030 C C . GLN A 1 249 ? -11.430 11.433 -7.272 1.00 95.56 249 GLN A C 1
ATOM 2032 O O . GLN A 1 249 ? -11.608 12.631 -7.086 1.00 95.56 249 GLN A O 1
ATOM 2037 N N . LEU A 1 250 ? -10.735 10.664 -6.427 1.00 96.25 250 LEU A N 1
ATOM 2038 C CA . LEU A 1 250 ? -10.119 11.161 -5.193 1.00 96.25 250 LEU A CA 1
ATOM 2039 C C . LEU A 1 250 ? -8.712 11.743 -5.410 1.00 96.25 250 LEU A C 1
ATOM 2041 O O . LEU A 1 250 ? -8.134 12.307 -4.481 1.00 96.25 250 LEU A O 1
ATOM 2045 N N . CYS A 1 251 ? -8.150 11.598 -6.612 1.00 96.06 251 CYS A N 1
ATOM 2046 C CA . CYS A 1 251 ? -6.816 12.084 -6.939 1.00 96.06 251 CYS A CA 1
ATOM 2047 C C . CYS A 1 251 ? -6.849 13.482 -7.578 1.00 96.06 251 CYS A C 1
ATOM 2049 O O . CYS A 1 251 ? -7.624 13.754 -8.506 1.00 96.06 251 CYS A O 1
ATOM 2051 N N . ASN A 1 252 ? -5.922 14.328 -7.130 1.00 91.69 252 ASN A N 1
ATOM 2052 C CA . ASN A 1 252 ? -5.739 15.725 -7.510 1.00 91.69 252 ASN A CA 1
ATOM 2053 C C . ASN A 1 252 ? -4.655 15.865 -8.593 1.00 91.69 252 ASN A C 1
ATOM 2055 O O . ASN A 1 252 ? -3.654 16.555 -8.409 1.00 91.69 252 ASN A O 1
ATOM 2059 N N . PHE A 1 253 ? -4.841 15.190 -9.725 1.00 92.56 253 PHE A N 1
ATOM 2060 C CA . PHE A 1 253 ? -4.014 15.365 -10.920 1.00 92.56 253 PHE A CA 1
ATOM 2061 C C . PHE A 1 253 ? -4.873 15.373 -12.186 1.00 92.56 253 PHE A C 1
ATOM 2063 O O . PHE A 1 253 ? -6.019 14.906 -12.191 1.00 92.56 253 PHE A O 1
ATOM 2070 N N . ASN A 1 254 ? -4.305 15.907 -13.268 1.00 89.56 254 ASN A N 1
ATOM 2071 C CA . ASN A 1 254 ? -4.966 15.970 -14.567 1.00 89.56 254 ASN A CA 1
ATOM 2072 C C . ASN A 1 254 ? -5.145 14.560 -15.146 1.00 89.56 254 ASN A C 1
ATOM 2074 O O . ASN A 1 254 ? -4.226 13.742 -15.122 1.00 89.56 254 ASN A O 1
ATOM 2078 N N . LYS A 1 255 ? -6.346 14.283 -15.663 1.00 91.31 255 LYS A N 1
ATOM 2079 C CA . LYS A 1 255 ? -6.724 13.004 -16.282 1.00 91.31 255 LYS A CA 1
ATOM 2080 C C . LYS A 1 255 ? -6.862 13.195 -17.803 1.00 91.31 255 LYS A C 1
ATOM 2082 O O . LYS A 1 255 ? -7.366 14.241 -18.208 1.00 91.31 255 LYS A O 1
ATOM 2087 N N . PRO A 1 256 ? -6.484 12.213 -18.642 1.00 89.00 256 PRO A N 1
ATOM 2088 C CA . PRO A 1 256 ? -5.873 10.933 -18.280 1.00 89.00 256 PRO A CA 1
ATOM 2089 C C . PRO A 1 256 ? -4.428 11.100 -17.789 1.00 89.00 256 PRO A C 1
ATOM 2091 O O . PRO A 1 256 ? -3.723 12.018 -18.209 1.00 89.00 256 PRO A O 1
ATOM 2094 N N . LEU A 1 257 ? -3.996 10.197 -16.903 1.00 89.81 257 LEU A N 1
ATOM 2095 C CA . LEU A 1 257 ? -2.606 10.141 -16.451 1.00 89.81 257 LEU A CA 1
ATOM 2096 C C . LEU A 1 257 ? -1.670 9.812 -17.621 1.00 89.81 257 LEU A C 1
ATOM 2098 O O . LEU A 1 257 ? -2.015 9.040 -18.515 1.00 89.81 257 LEU A O 1
ATOM 2102 N N . LYS A 1 258 ? -0.471 10.389 -17.579 1.00 91.00 258 LYS A N 1
ATOM 2103 C CA . LYS A 1 258 ? 0.620 10.148 -18.529 1.00 91.00 258 LYS A CA 1
ATOM 2104 C C . LYS A 1 258 ? 1.902 9.845 -17.760 1.00 91.00 258 LYS A C 1
ATOM 2106 O O . LYS A 1 258 ? 1.948 10.018 -16.540 1.00 91.00 258 LYS A O 1
ATOM 2111 N N . ALA A 1 259 ? 2.929 9.409 -18.482 1.00 92.12 259 ALA A N 1
ATOM 2112 C CA . ALA A 1 259 ? 4.255 9.270 -17.904 1.00 92.12 259 ALA A CA 1
ATOM 2113 C C . ALA A 1 259 ? 4.740 10.622 -17.366 1.00 92.12 259 ALA A C 1
ATOM 2115 O O . ALA A 1 259 ? 4.527 11.659 -17.998 1.00 92.12 259 ALA A O 1
ATOM 2116 N N . LEU A 1 260 ? 5.347 10.599 -16.181 1.00 91.62 260 LEU A N 1
ATOM 2117 C CA . LEU A 1 260 ? 5.794 11.810 -15.490 1.00 91.62 260 LEU A CA 1
ATOM 2118 C C . LEU A 1 260 ? 7.182 12.262 -15.941 1.00 91.62 260 LEU A C 1
ATOM 2120 O O . LEU A 1 260 ? 7.504 13.443 -15.851 1.00 91.62 260 LEU A O 1
ATOM 2124 N N . ASP A 1 261 ? 8.000 11.324 -16.408 1.00 89.00 261 ASP A N 1
ATOM 2125 C CA . ASP A 1 261 ? 9.333 11.594 -16.932 1.00 89.00 261 ASP A CA 1
ATOM 2126 C C . ASP A 1 261 ? 9.269 11.779 -18.457 1.00 89.00 261 ASP A C 1
ATOM 2128 O O . ASP A 1 261 ? 8.691 10.960 -19.180 1.00 89.00 261 ASP A O 1
ATOM 2132 N N . PHE A 1 262 ? 9.872 12.872 -18.936 1.00 85.38 262 PHE A N 1
ATOM 2133 C CA . PHE A 1 262 ? 9.913 13.260 -20.347 1.00 85.38 262 PHE A CA 1
ATOM 2134 C C . PHE A 1 262 ? 10.565 12.193 -21.232 1.00 85.38 262 PHE A C 1
ATOM 2136 O O . PHE A 1 262 ? 10.210 12.074 -22.402 1.00 85.38 262 PHE A O 1
ATOM 2143 N N . CYS A 1 263 ? 11.448 11.358 -20.673 1.00 86.50 263 CYS A N 1
ATOM 2144 C CA . CYS A 1 263 ? 12.079 10.255 -21.402 1.00 86.50 263 CYS A CA 1
ATOM 2145 C C . CYS A 1 263 ? 11.065 9.236 -21.957 1.00 86.50 263 CYS A C 1
ATOM 2147 O O . CYS A 1 263 ? 11.405 8.461 -22.845 1.00 86.50 263 CYS A O 1
ATOM 2149 N N . TYR A 1 264 ? 9.825 9.247 -21.455 1.00 85.94 264 TYR A N 1
ATOM 2150 C CA . TYR A 1 264 ? 8.736 8.370 -21.888 1.00 85.94 264 TYR A CA 1
ATOM 2151 C C . TYR A 1 264 ? 7.600 9.117 -22.604 1.00 85.94 264 TYR A C 1
ATOM 2153 O O . TYR A 1 264 ? 6.499 8.572 -22.724 1.00 85.94 264 TYR A O 1
ATOM 2161 N N . ALA A 1 265 ? 7.824 10.360 -23.048 1.00 76.25 265 ALA A N 1
ATOM 2162 C CA . ALA A 1 265 ? 6.795 11.172 -23.703 1.00 76.25 265 ALA A CA 1
ATOM 2163 C C . ALA A 1 265 ? 6.268 10.522 -24.996 1.00 76.25 265 ALA A C 1
ATOM 2165 O O . ALA A 1 265 ? 5.056 10.504 -25.217 1.00 76.25 265 ALA A O 1
ATOM 2166 N N . ASP A 1 266 ? 7.170 9.927 -25.780 1.00 76.25 266 ASP A N 1
ATOM 2167 C CA . ASP A 1 266 ? 6.871 9.273 -27.063 1.00 76.25 266 ASP A CA 1
ATOM 2168 C C . ASP A 1 266 ? 6.759 7.743 -26.948 1.00 76.25 266 ASP A C 1
ATOM 2170 O O . ASP A 1 266 ? 6.590 7.041 -27.946 1.00 76.25 266 ASP A O 1
ATOM 2174 N N . ASP A 1 267 ? 6.857 7.203 -25.729 1.00 75.75 267 ASP A N 1
ATOM 2175 C CA . ASP A 1 267 ? 6.844 5.763 -25.506 1.00 75.75 267 ASP A CA 1
ATOM 2176 C C . ASP A 1 267 ? 5.434 5.200 -25.713 1.00 75.75 267 ASP A C 1
ATOM 2178 O O . ASP A 1 267 ? 4.485 5.536 -24.985 1.00 75.75 267 ASP A O 1
ATOM 2182 N N . SER A 1 268 ? 5.293 4.320 -26.707 1.00 68.00 268 SER A N 1
ATOM 2183 C CA . SER A 1 268 ? 4.037 3.626 -26.962 1.00 68.00 268 SER A CA 1
ATOM 2184 C C . SER A 1 268 ? 3.622 2.905 -25.678 1.00 68.00 268 SER A C 1
ATOM 2186 O O . SER A 1 268 ? 4.393 2.148 -25.104 1.00 68.00 268 SER A O 1
ATOM 2188 N N . GLN A 1 269 ? 2.405 3.126 -25.181 1.00 66.88 269 GLN A N 1
ATOM 2189 C CA . GLN A 1 269 ? 1.900 2.492 -23.948 1.00 66.88 269 GLN A CA 1
ATOM 2190 C C . GLN A 1 269 ? 1.710 0.958 -24.083 1.00 66.88 269 GLN A C 1
ATOM 2192 O O . GLN A 1 269 ? 1.000 0.347 -23.286 1.00 66.88 269 GLN A O 1
ATOM 2197 N N . GLY A 1 270 ? 2.296 0.336 -25.111 1.00 73.94 270 GLY A N 1
ATOM 2198 C CA . GLY A 1 270 ? 2.253 -1.095 -25.354 1.00 73.94 270 GLY A CA 1
ATOM 2199 C C . GLY A 1 270 ? 3.125 -1.808 -24.338 1.00 73.94 270 GLY A C 1
ATOM 2200 O O . GLY A 1 270 ? 4.339 -1.782 -24.455 1.00 73.94 270 GLY A O 1
ATOM 2201 N N . TRP A 1 271 ? 2.485 -2.419 -23.345 1.00 88.38 271 TRP A N 1
ATOM 2202 C CA . TRP A 1 271 ? 3.147 -3.274 -22.371 1.00 88.38 271 TRP A CA 1
ATOM 2203 C C . TRP A 1 271 ? 3.028 -4.743 -22.762 1.00 88.38 271 TRP A C 1
ATOM 2205 O O . TRP A 1 271 ? 1.939 -5.233 -23.087 1.00 88.38 271 TRP A O 1
ATOM 2215 N N . SER A 1 272 ? 4.122 -5.485 -22.617 1.00 86.31 272 SER A N 1
ATOM 2216 C CA . SER A 1 272 ? 4.138 -6.932 -22.796 1.00 86.31 272 SER A CA 1
ATOM 2217 C C . SER A 1 272 ? 4.985 -7.652 -21.747 1.00 86.31 272 SER A C 1
ATOM 2219 O O . SER A 1 272 ? 5.944 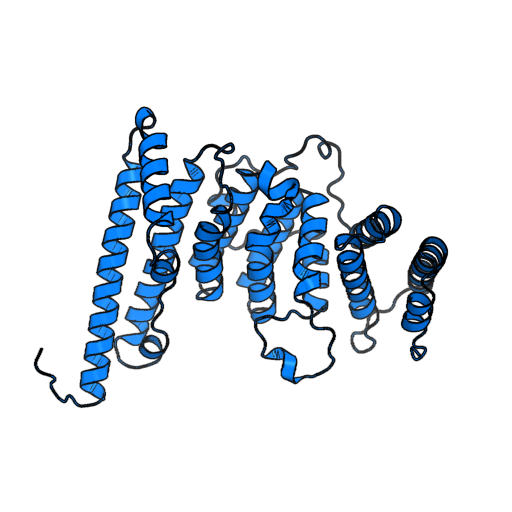-7.129 -21.188 1.00 86.31 272 SER A O 1
ATOM 2221 N N . ILE A 1 273 ? 4.679 -8.932 -21.515 1.00 85.00 273 ILE A N 1
ATOM 2222 C CA . ILE A 1 273 ? 5.506 -9.786 -20.643 1.00 85.00 273 ILE A CA 1
ATOM 2223 C C . ILE A 1 273 ? 6.931 -9.931 -21.211 1.00 85.00 273 ILE A C 1
ATOM 2225 O O . ILE A 1 273 ? 7.878 -10.134 -20.454 1.00 85.00 273 ILE A O 1
ATOM 2229 N N . PHE A 1 274 ? 7.101 -9.791 -22.530 1.00 83.31 274 PHE A N 1
ATOM 2230 C CA . PHE A 1 274 ? 8.412 -9.815 -23.174 1.00 83.31 274 PHE A CA 1
ATOM 2231 C C . PHE A 1 274 ? 9.288 -8.632 -22.755 1.00 83.31 274 PHE A C 1
ATOM 2233 O O . PHE A 1 274 ? 10.471 -8.838 -22.505 1.00 83.31 274 PHE A O 1
ATOM 2240 N N . GLU A 1 275 ? 8.729 -7.430 -22.592 1.00 85.94 275 GLU A N 1
ATOM 2241 C CA . GLU A 1 275 ? 9.475 -6.297 -22.024 1.00 85.94 275 GLU A CA 1
ATOM 2242 C C . GLU A 1 275 ? 9.930 -6.589 -20.598 1.00 85.94 275 GLU A C 1
ATOM 2244 O O . GLU A 1 275 ? 11.072 -6.309 -20.248 1.00 85.94 275 GLU A O 1
ATOM 2249 N N . ALA A 1 276 ? 9.072 -7.215 -19.791 1.00 88.44 276 ALA A N 1
ATOM 2250 C CA . ALA A 1 276 ? 9.411 -7.608 -18.428 1.00 88.44 276 ALA A CA 1
ATOM 2251 C C . ALA A 1 276 ? 10.627 -8.560 -18.401 1.00 88.44 276 ALA A C 1
ATOM 2253 O O . ALA A 1 276 ? 11.564 -8.353 -17.630 1.00 88.44 276 ALA A O 1
ATOM 2254 N N . VAL A 1 277 ? 10.644 -9.559 -19.293 1.00 85.44 277 VAL A N 1
ATOM 2255 C CA . VAL A 1 277 ? 11.776 -10.484 -19.484 1.00 85.44 277 VAL A CA 1
ATOM 2256 C C . VAL A 1 277 ? 13.020 -9.738 -19.972 1.00 85.44 277 VAL A C 1
ATOM 2258 O O . VAL A 1 277 ? 14.089 -9.914 -19.392 1.00 85.44 277 VAL A O 1
ATOM 2261 N N . ASN A 1 278 ? 12.889 -8.877 -20.986 1.00 85.56 278 ASN A N 1
ATOM 2262 C CA . ASN A 1 278 ? 14.003 -8.094 -21.523 1.00 85.56 278 ASN A CA 1
ATOM 2263 C C . ASN A 1 278 ? 14.646 -7.227 -20.437 1.00 85.56 278 ASN A C 1
ATOM 2265 O O . ASN A 1 278 ? 15.862 -7.245 -20.299 1.00 85.56 278 ASN A O 1
ATOM 2269 N N . LEU A 1 279 ? 13.846 -6.547 -19.610 1.00 88.94 279 LEU A N 1
ATOM 2270 C CA . LEU A 1 279 ? 14.343 -5.750 -18.488 1.00 88.94 279 LEU A CA 1
ATOM 2271 C C . LEU A 1 279 ? 15.138 -6.594 -17.485 1.00 88.94 279 LEU A C 1
ATOM 2273 O O . LEU A 1 279 ? 16.211 -6.169 -17.051 1.00 88.94 279 LEU A O 1
ATOM 2277 N N . CYS A 1 280 ? 14.658 -7.796 -17.143 1.00 87.81 280 CYS A N 1
ATOM 2278 C CA . CYS A 1 280 ? 15.406 -8.713 -16.282 1.00 87.81 280 CYS A CA 1
ATOM 2279 C C . CYS A 1 280 ? 16.768 -9.076 -16.888 1.00 87.81 280 CYS A C 1
ATOM 2281 O O . CYS A 1 280 ? 17.785 -8.964 -16.202 1.00 87.81 280 CYS A O 1
ATOM 2283 N N . VAL A 1 281 ? 16.794 -9.454 -18.170 1.00 83.81 281 VAL A N 1
ATOM 2284 C CA . VAL A 1 281 ? 18.026 -9.827 -18.885 1.00 83.81 281 VAL A CA 1
ATOM 2285 C C . VAL A 1 281 ? 18.988 -8.643 -18.981 1.00 83.81 281 VAL A C 1
ATOM 2287 O O . VAL A 1 281 ? 20.170 -8.790 -18.684 1.00 83.81 281 VAL A O 1
ATOM 2290 N N . THR A 1 282 ? 18.502 -7.449 -19.330 1.00 84.94 282 THR A N 1
ATOM 2291 C CA . THR A 1 282 ? 19.327 -6.239 -19.442 1.00 84.94 282 THR A CA 1
ATOM 2292 C C . THR A 1 282 ? 20.044 -5.925 -18.132 1.00 84.94 282 THR A C 1
ATOM 2294 O O . THR A 1 282 ? 21.248 -5.678 -18.140 1.00 84.94 282 THR A O 1
ATOM 2297 N N . VAL A 1 283 ? 19.345 -5.984 -16.993 1.00 87.25 283 VAL A N 1
ATOM 2298 C CA . VAL A 1 283 ? 19.959 -5.737 -15.676 1.00 87.25 283 VAL A CA 1
ATOM 2299 C C . VAL A 1 283 ? 21.007 -6.799 -15.336 1.00 87.25 283 VAL A C 1
ATOM 2301 O O . VAL A 1 283 ? 22.054 -6.465 -14.781 1.00 87.25 283 VAL A O 1
ATOM 2304 N N . GLN A 1 284 ? 20.751 -8.064 -15.674 1.00 84.44 284 GLN A N 1
ATOM 2305 C CA . GLN A 1 284 ? 21.705 -9.152 -15.451 1.00 84.44 284 GLN A CA 1
ATOM 2306 C C . GLN A 1 284 ? 22.972 -8.993 -16.291 1.00 84.44 284 GLN A C 1
ATOM 2308 O O . GLN A 1 284 ? 24.061 -9.210 -15.774 1.00 84.44 284 GLN A O 1
ATOM 2313 N N . VAL A 1 285 ? 22.846 -8.594 -17.558 1.00 81.75 285 VAL A N 1
ATOM 2314 C CA . VAL A 1 285 ? 23.998 -8.365 -18.443 1.00 81.75 285 VAL A CA 1
ATOM 2315 C C . VAL A 1 285 ? 24.790 -7.133 -18.003 1.00 81.75 285 VAL A C 1
ATOM 2317 O O . VAL A 1 285 ? 26.016 -7.165 -17.994 1.00 81.75 285 VAL A O 1
ATOM 2320 N N . TYR A 1 286 ? 24.103 -6.058 -17.610 1.00 84.25 286 TYR A N 1
ATOM 2321 C CA . TYR A 1 286 ? 24.746 -4.796 -17.247 1.00 84.25 286 TYR A CA 1
ATOM 2322 C C . TYR A 1 286 ? 25.451 -4.841 -15.883 1.00 84.25 286 TYR A C 1
ATOM 2324 O O . TYR A 1 286 ? 26.555 -4.324 -15.737 1.00 84.25 286 TYR A O 1
ATOM 2332 N N . ALA A 1 287 ? 24.821 -5.442 -14.868 1.00 85.38 287 ALA A N 1
ATOM 2333 C CA . ALA A 1 287 ? 25.326 -5.441 -13.494 1.00 85.38 287 ALA A CA 1
ATOM 2334 C C . ALA A 1 287 ? 25.180 -6.818 -12.820 1.00 85.38 287 ALA A C 1
ATOM 2336 O O . ALA A 1 287 ? 24.474 -6.937 -11.809 1.00 85.38 287 ALA A O 1
ATOM 2337 N N . PRO A 1 288 ? 25.850 -7.864 -13.331 1.00 77.94 288 PRO A N 1
ATOM 2338 C CA . PRO A 1 288 ? 25.579 -9.249 -12.947 1.00 77.94 288 PRO A CA 1
ATOM 2339 C C . PRO A 1 288 ? 25.810 -9.585 -11.481 1.00 77.94 288 PRO A C 1
ATOM 2341 O O . PRO A 1 288 ? 25.068 -10.383 -10.908 1.00 77.94 288 PRO A O 1
ATOM 2344 N N . GLU A 1 289 ? 26.802 -8.949 -10.866 1.00 81.69 289 GLU A N 1
ATOM 2345 C CA . GLU A 1 289 ? 27.173 -9.189 -9.470 1.00 81.69 289 GLU A CA 1
ATOM 2346 C C . GLU A 1 289 ? 26.343 -8.368 -8.472 1.00 81.69 289 GLU A C 1
ATOM 2348 O O . GLU A 1 289 ? 26.399 -8.580 -7.255 1.00 81.69 289 GLU A O 1
ATOM 2353 N N . SER A 1 290 ? 25.511 -7.450 -8.973 1.00 87.06 290 SER A N 1
ATOM 2354 C CA . SER A 1 290 ? 24.656 -6.633 -8.121 1.00 87.06 290 SER A CA 1
ATOM 2355 C C . SER A 1 290 ? 23.594 -7.477 -7.410 1.00 87.06 290 SER A C 1
ATOM 2357 O O . SER A 1 290 ? 23.085 -8.477 -7.924 1.00 87.06 290 SER A O 1
ATOM 2359 N N . TYR A 1 291 ? 23.187 -7.027 -6.221 1.00 86.19 291 TYR A N 1
ATOM 2360 C CA . TYR A 1 291 ? 22.015 -7.584 -5.540 1.00 86.19 291 TYR A CA 1
ATOM 2361 C C . TYR A 1 291 ? 20.765 -7.528 -6.430 1.00 86.19 291 TYR A C 1
ATOM 2363 O O . TYR A 1 291 ? 19.964 -8.460 -6.463 1.00 86.19 291 TYR A O 1
ATOM 2371 N N . ARG A 1 292 ? 20.655 -6.471 -7.238 1.00 85.88 292 ARG A N 1
ATOM 2372 C CA . ARG A 1 292 ? 19.559 -6.264 -8.178 1.00 85.88 292 ARG A CA 1
ATOM 2373 C C . ARG A 1 292 ? 19.483 -7.333 -9.267 1.00 85.88 292 ARG A C 1
ATOM 2375 O O . ARG A 1 292 ? 18.394 -7.815 -9.562 1.00 85.88 292 ARG A O 1
ATOM 2382 N N . SER A 1 293 ? 20.624 -7.741 -9.817 1.00 84.00 293 SER A N 1
ATOM 2383 C CA . SER A 1 293 ? 20.715 -8.835 -10.792 1.00 84.00 293 SER A CA 1
ATOM 2384 C C . SER A 1 293 ? 20.206 -10.158 -10.209 1.00 84.00 293 SER A C 1
ATOM 2386 O O . SER A 1 293 ? 19.432 -10.864 -10.859 1.00 84.00 293 SER A O 1
ATOM 2388 N N . ARG A 1 294 ? 20.521 -10.453 -8.938 1.00 83.62 294 ARG A N 1
ATOM 2389 C CA . ARG A 1 294 ? 19.975 -11.636 -8.245 1.00 83.62 294 ARG A CA 1
ATOM 2390 C C . ARG A 1 294 ? 18.450 -11.585 -8.133 1.00 83.62 294 ARG A C 1
ATOM 2392 O O . ARG A 1 294 ? 17.783 -12.576 -8.410 1.00 83.62 294 ARG A O 1
ATOM 2399 N N . GLN A 1 295 ? 17.881 -10.427 -7.804 1.00 86.62 295 GLN A N 1
ATOM 2400 C CA . GLN A 1 295 ? 16.424 -10.255 -7.758 1.00 86.62 295 GLN A CA 1
ATOM 2401 C C . GLN A 1 295 ? 15.759 -10.420 -9.137 1.00 86.62 295 GLN A C 1
ATOM 2403 O O . GLN A 1 295 ? 14.680 -11.008 -9.241 1.00 86.62 295 GLN A O 1
ATOM 2408 N N . MET A 1 296 ? 16.406 -9.940 -10.205 1.00 88.75 296 MET A N 1
ATOM 2409 C CA . MET A 1 296 ? 15.943 -10.137 -11.588 1.00 88.75 296 MET A CA 1
ATOM 2410 C C . MET A 1 296 ? 15.974 -11.602 -11.998 1.00 88.75 296 MET A C 1
ATOM 2412 O O . MET A 1 296 ? 15.056 -12.072 -12.660 1.00 88.75 296 MET A O 1
ATOM 2416 N N . MET A 1 297 ? 16.988 -12.338 -11.550 1.00 82.62 297 MET A N 1
ATOM 2417 C CA . MET A 1 297 ? 17.098 -13.774 -11.774 1.00 82.62 297 MET A CA 1
ATOM 2418 C C . MET A 1 297 ? 15.941 -14.541 -11.138 1.00 82.62 297 MET A C 1
ATOM 2420 O O . MET A 1 297 ? 15.310 -15.355 -11.801 1.00 82.62 297 MET A O 1
ATOM 2424 N N . VAL A 1 298 ? 15.600 -14.233 -9.888 1.00 82.75 298 VAL A N 1
ATOM 2425 C CA . VAL A 1 298 ? 14.427 -14.826 -9.232 1.00 82.75 298 VAL A CA 1
ATOM 2426 C C . VAL A 1 298 ? 13.143 -14.468 -9.993 1.00 82.75 298 VAL A C 1
ATOM 2428 O O . VAL A 1 298 ? 12.315 -15.334 -10.272 1.00 82.75 298 VAL A O 1
ATOM 2431 N N . SER A 1 299 ? 13.001 -13.204 -10.396 1.00 85.38 299 SER A N 1
ATOM 2432 C CA . SER A 1 299 ? 11.822 -12.721 -11.127 1.00 85.38 299 SER A CA 1
ATOM 2433 C C . SER A 1 299 ? 11.644 -13.421 -12.477 1.00 85.38 299 SER A C 1
ATOM 2435 O O . SER A 1 299 ? 10.539 -13.847 -12.805 1.00 85.38 299 SER A O 1
ATOM 2437 N N . ILE A 1 300 ? 12.723 -13.603 -13.245 1.00 81.81 300 ILE A N 1
ATOM 2438 C CA . ILE A 1 300 ? 12.672 -14.294 -14.538 1.00 81.81 300 ILE A CA 1
ATOM 2439 C C . ILE A 1 300 ? 12.333 -15.780 -14.353 1.00 81.81 300 ILE A C 1
ATOM 2441 O O . ILE A 1 300 ? 11.534 -16.319 -15.116 1.00 81.81 300 ILE A O 1
ATOM 2445 N N . MET A 1 301 ? 12.868 -16.426 -13.306 1.00 75.88 301 MET A N 1
ATOM 2446 C CA . MET A 1 301 ? 12.559 -17.822 -12.978 1.00 75.88 301 MET A CA 1
ATOM 2447 C C . MET A 1 301 ? 11.067 -18.014 -12.725 1.00 75.88 301 MET A C 1
ATOM 2449 O O . MET A 1 301 ? 10.479 -18.950 -13.252 1.00 75.88 301 MET A O 1
ATOM 2453 N N . ILE A 1 302 ? 10.425 -17.094 -12.009 1.00 76.69 302 ILE A N 1
ATOM 2454 C CA . ILE A 1 302 ? 8.976 -17.130 -11.764 1.00 76.69 302 ILE A CA 1
ATOM 2455 C C . ILE A 1 302 ? 8.175 -17.039 -13.049 1.00 76.69 302 ILE A C 1
ATOM 2457 O O . ILE A 1 302 ? 7.253 -17.827 -13.255 1.00 76.69 302 ILE A O 1
ATOM 2461 N N . LEU A 1 303 ? 8.532 -16.098 -13.926 1.00 77.06 303 LEU A N 1
ATOM 2462 C CA . LEU A 1 303 ? 7.842 -15.928 -15.204 1.00 77.06 303 LEU A CA 1
ATOM 2463 C C . LEU A 1 303 ? 7.930 -17.185 -16.070 1.00 77.06 303 LEU A C 1
ATOM 2465 O O . LEU A 1 303 ? 7.017 -17.454 -16.850 1.00 77.06 303 LEU A O 1
ATOM 2469 N N . ILE A 1 304 ? 9.006 -17.956 -15.921 1.00 72.00 304 ILE A N 1
ATOM 2470 C CA . ILE A 1 304 ? 9.196 -19.228 -16.615 1.00 72.00 304 ILE A CA 1
ATOM 2471 C C . ILE A 1 304 ? 8.393 -20.330 -15.934 1.00 72.00 304 ILE A C 1
ATOM 2473 O O . ILE A 1 304 ? 7.584 -20.952 -16.612 1.00 72.00 304 ILE A O 1
ATOM 2477 N N . ILE A 1 305 ? 8.546 -20.515 -14.616 1.00 69.00 305 ILE A N 1
ATOM 2478 C CA . ILE A 1 305 ? 7.864 -21.555 -13.827 1.00 69.00 305 ILE A CA 1
ATOM 2479 C C . ILE A 1 305 ? 6.351 -21.487 -14.034 1.00 69.00 305 ILE A C 1
ATOM 2481 O O . ILE A 1 305 ? 5.741 -22.473 -14.449 1.00 69.00 305 ILE A O 1
ATOM 2485 N N . VAL A 1 306 ? 5.755 -20.305 -13.837 1.00 67.88 306 VAL A N 1
ATOM 2486 C CA . VAL A 1 306 ? 4.306 -20.086 -13.996 1.00 67.88 306 VAL A CA 1
ATOM 2487 C C . VAL A 1 306 ? 3.839 -20.401 -15.418 1.00 67.88 306 VAL A C 1
ATOM 2489 O O . VAL A 1 306 ? 2.705 -20.821 -15.633 1.00 67.88 306 VAL A O 1
ATOM 2492 N N . ARG A 1 307 ? 4.707 -20.204 -16.411 1.00 60.00 307 ARG A N 1
ATOM 2493 C CA . ARG A 1 307 ? 4.400 -20.456 -17.820 1.00 60.00 307 ARG A CA 1
ATOM 2494 C C . ARG A 1 307 ? 4.631 -21.913 -18.236 1.00 60.00 307 ARG A C 1
ATOM 2496 O O . ARG A 1 307 ? 4.144 -22.303 -19.295 1.00 60.00 307 ARG A O 1
ATOM 2503 N N . THR A 1 308 ? 5.356 -22.700 -17.440 1.00 52.06 308 THR A N 1
ATOM 2504 C CA . THR A 1 308 ? 5.677 -24.113 -17.705 1.00 52.06 308 THR A CA 1
ATOM 2505 C C . THR A 1 308 ? 4.837 -25.123 -16.922 1.00 52.06 308 THR A C 1
ATOM 2507 O O . THR A 1 308 ? 4.966 -26.309 -17.205 1.00 52.06 308 THR A O 1
ATOM 2510 N N . ASP A 1 309 ? 3.992 -24.692 -15.978 1.00 48.53 309 ASP A N 1
ATOM 2511 C CA . ASP A 1 309 ? 3.121 -25.571 -15.179 1.00 48.53 309 ASP A CA 1
ATOM 2512 C C . ASP A 1 309 ? 2.165 -26.401 -16.077 1.00 48.53 309 ASP A C 1
ATOM 2514 O O . ASP A 1 309 ? 1.257 -25.835 -16.696 1.00 48.53 309 ASP A O 1
ATOM 2518 N N . PRO A 1 310 ? 2.352 -27.734 -16.174 1.00 43.97 310 PRO A N 1
ATOM 2519 C CA . PRO A 1 310 ? 1.587 -28.600 -17.071 1.00 43.97 310 PRO A CA 1
ATOM 2520 C C . PRO A 1 310 ? 0.154 -28.876 -16.588 1.00 43.97 310 PRO A C 1
ATOM 2522 O O . PRO A 1 310 ? -0.658 -29.369 -17.370 1.00 43.97 310 PRO A O 1
ATOM 2525 N N . SER A 1 311 ? -0.179 -28.559 -15.329 1.00 44.34 311 SER A N 1
ATOM 2526 C CA . SER A 1 311 ? -1.519 -28.769 -14.752 1.00 44.34 311 SER A CA 1
ATOM 2527 C C . SER A 1 311 ? -2.559 -27.746 -15.234 1.00 44.34 311 SER A C 1
ATOM 2529 O O . SER A 1 311 ? -3.766 -27.962 -15.120 1.00 44.34 311 SER A O 1
ATOM 2531 N N . LYS A 1 312 ? -2.102 -26.635 -15.823 1.00 46.97 312 LYS A N 1
ATOM 2532 C CA . LYS A 1 312 ? -2.936 -25.589 -16.417 1.00 46.97 312 LYS A CA 1
ATOM 2533 C C . LYS A 1 312 ? -2.743 -25.664 -17.931 1.00 46.97 312 LYS A C 1
ATOM 2535 O O . LYS A 1 312 ? -1.651 -25.412 -18.427 1.00 46.97 312 LYS A O 1
ATOM 2540 N N . SER A 1 313 ? -3.783 -26.038 -18.682 1.00 31.69 313 SER A N 1
ATOM 2541 C CA . SER A 1 313 ? -3.694 -26.260 -20.133 1.00 31.69 313 SER A CA 1
ATOM 2542 C C . SER A 1 313 ? -3.311 -24.978 -20.890 1.00 31.69 313 SER A C 1
ATOM 2544 O O . SER A 1 313 ? -4.170 -24.181 -21.270 1.00 31.69 313 SER A O 1
ATOM 2546 N N . TRP A 1 314 ? -2.022 -24.774 -21.139 1.00 41.50 314 TRP A N 1
ATOM 2547 C CA . TRP A 1 314 ? -1.531 -23.683 -21.977 1.00 41.50 314 TRP A CA 1
ATOM 2548 C C . TRP A 1 314 ? -0.534 -24.246 -22.994 1.00 41.50 314 TRP A C 1
ATOM 2550 O O . TRP A 1 314 ? 0.627 -24.503 -22.688 1.00 41.50 314 TRP A O 1
ATOM 2560 N N . ASN A 1 315 ? -0.998 -24.451 -24.230 1.00 34.06 315 ASN A N 1
ATOM 2561 C CA . ASN A 1 315 ? -0.143 -24.825 -25.357 1.00 34.06 315 ASN A CA 1
ATOM 2562 C C . ASN A 1 315 ? 0.782 -23.653 -25.716 1.00 34.06 315 ASN A C 1
ATOM 2564 O O . ASN A 1 315 ? 0.302 -22.580 -26.083 1.00 34.06 315 ASN A O 1
ATOM 2568 N N . PHE A 1 316 ? 2.102 -23.861 -25.676 1.00 46.16 316 PHE A N 1
ATOM 2569 C CA . PHE A 1 316 ? 3.068 -22.910 -26.234 1.00 46.16 316 PHE A CA 1
ATOM 2570 C C . PHE A 1 316 ? 3.898 -23.504 -27.368 1.00 46.16 316 PHE A C 1
ATOM 2572 O O . PHE A 1 316 ? 4.328 -24.655 -27.329 1.00 46.16 316 PHE A O 1
ATOM 2579 N N . SER A 1 317 ? 4.156 -22.642 -28.357 1.00 47.78 317 SER A N 1
ATOM 2580 C CA . SER A 1 317 ? 5.036 -22.879 -29.499 1.00 47.78 317 SER A CA 1
ATOM 2581 C C . SER A 1 317 ? 6.484 -23.122 -29.058 1.00 47.78 317 SER A C 1
ATOM 2583 O O . SER A 1 317 ? 7.027 -22.408 -28.210 1.00 47.78 317 SER A O 1
ATOM 2585 N N . VAL A 1 318 ? 7.119 -24.102 -29.704 1.00 48.66 318 VAL A N 1
ATOM 2586 C CA . VAL A 1 318 ? 8.529 -24.517 -29.583 1.00 48.66 318 VAL A CA 1
ATOM 2587 C C . VAL A 1 318 ? 9.508 -23.329 -29.563 1.00 48.66 318 VAL A C 1
ATOM 2589 O O . VAL A 1 318 ? 10.525 -23.370 -28.872 1.00 48.66 318 VAL A O 1
ATOM 2592 N N . HIS A 1 319 ? 9.163 -22.229 -30.235 1.00 41.66 319 HIS A N 1
ATOM 2593 C CA . HIS A 1 319 ? 9.980 -21.018 -30.328 1.00 41.66 319 HIS A CA 1
ATOM 2594 C C . HIS A 1 319 ? 10.263 -20.346 -28.974 1.00 41.66 319 HIS A C 1
ATOM 2596 O O . HIS A 1 319 ? 11.371 -19.873 -28.743 1.00 41.66 319 HIS A O 1
ATOM 2602 N N . PHE A 1 320 ? 9.302 -20.332 -28.044 1.00 50.16 320 PHE A N 1
ATOM 2603 C CA . PHE A 1 320 ? 9.486 -19.656 -26.754 1.00 50.16 320 PHE A CA 1
ATOM 2604 C C . PHE A 1 320 ? 10.419 -20.438 -25.817 1.00 50.16 320 PHE A C 1
ATOM 2606 O O . PHE A 1 320 ? 11.258 -19.840 -25.148 1.00 50.16 320 PHE A O 1
ATOM 2613 N N . LYS A 1 321 ? 10.329 -21.778 -25.819 1.00 48.12 321 LYS A N 1
ATOM 2614 C CA . LYS A 1 321 ? 11.263 -22.647 -25.080 1.00 48.12 321 LYS A CA 1
ATOM 2615 C C . LYS A 1 321 ? 12.700 -22.440 -25.566 1.00 48.12 321 LYS A C 1
ATOM 2617 O O . LYS A 1 321 ? 13.602 -22.293 -24.750 1.00 48.12 321 LYS A O 1
ATOM 2622 N N . LEU A 1 322 ? 12.891 -22.338 -26.882 1.00 50.62 322 LEU A N 1
ATOM 2623 C CA . LEU A 1 322 ? 14.186 -22.043 -27.500 1.00 50.62 322 LEU A CA 1
ATOM 2624 C C . LEU A 1 322 ? 14.731 -20.658 -27.136 1.00 50.62 322 LEU A C 1
ATOM 2626 O O . LEU A 1 322 ? 15.924 -20.541 -26.888 1.00 50.62 322 LEU A O 1
ATOM 2630 N N . VAL A 1 323 ? 13.889 -19.620 -27.081 1.00 52.75 323 VAL A N 1
ATOM 2631 C CA . VAL A 1 323 ? 14.329 -18.267 -26.692 1.00 52.75 323 VAL A CA 1
ATOM 2632 C C . VAL A 1 323 ? 14.770 -18.231 -25.234 1.00 52.75 323 VAL A C 1
ATOM 2634 O O . VAL A 1 323 ? 15.827 -17.685 -24.947 1.00 52.75 323 VAL A O 1
ATOM 2637 N N . VAL A 1 324 ? 14.017 -18.849 -24.322 1.00 55.16 324 VAL A N 1
ATOM 2638 C CA . VAL A 1 324 ? 14.402 -18.920 -22.905 1.00 55.16 324 VAL A CA 1
ATOM 2639 C C . VAL A 1 324 ? 15.712 -19.693 -22.750 1.00 55.16 324 VAL A C 1
ATOM 2641 O O . VAL A 1 324 ? 16.646 -19.167 -22.157 1.00 55.16 324 VAL A O 1
ATOM 2644 N N . ILE A 1 325 ? 15.834 -20.879 -23.356 1.00 57.19 325 ILE A N 1
ATOM 2645 C CA . ILE A 1 325 ? 17.079 -21.665 -23.325 1.00 57.19 325 ILE A CA 1
ATOM 2646 C C . ILE A 1 325 ? 18.250 -20.850 -23.880 1.00 57.19 325 ILE A C 1
ATOM 2648 O O . ILE A 1 325 ? 19.271 -20.747 -23.213 1.00 57.19 325 ILE A O 1
ATOM 2652 N N . LYS A 1 326 ? 18.087 -20.180 -25.027 1.00 55.19 326 LYS A N 1
ATOM 2653 C CA . LYS A 1 326 ? 19.141 -19.339 -25.613 1.00 55.19 326 LYS A CA 1
ATOM 2654 C C . LYS A 1 326 ? 19.493 -18.125 -24.761 1.00 55.19 326 LYS A C 1
ATOM 2656 O O . LYS A 1 326 ? 20.659 -17.765 -24.696 1.00 55.19 326 LYS A O 1
ATOM 2661 N N . VAL A 1 327 ? 18.522 -17.489 -24.106 1.00 59.66 327 VAL A N 1
ATOM 2662 C CA . VAL A 1 327 ? 18.770 -16.370 -23.184 1.00 59.66 327 VAL A CA 1
ATOM 2663 C C . VAL A 1 327 ? 19.578 -16.849 -21.983 1.00 59.66 327 VAL A C 1
ATOM 2665 O O . VAL A 1 327 ? 20.515 -16.173 -21.580 1.00 59.66 327 VAL A O 1
ATOM 2668 N N . PHE A 1 328 ? 19.289 -18.033 -21.448 1.00 58.78 328 PHE A N 1
ATOM 2669 C CA . PHE A 1 328 ? 20.064 -18.593 -20.344 1.00 58.78 328 PHE A CA 1
ATOM 2670 C C . PHE A 1 328 ? 21.404 -19.192 -20.749 1.00 58.78 328 PHE A C 1
ATOM 2672 O O . PHE A 1 328 ? 22.341 -19.105 -19.965 1.00 58.78 328 PHE A O 1
ATOM 2679 N N . GLU A 1 329 ? 21.532 -19.751 -21.950 1.00 57.31 329 GLU A N 1
ATOM 2680 C CA . GLU A 1 329 ? 22.828 -20.106 -22.529 1.00 57.31 329 GLU A CA 1
ATOM 2681 C C . GLU A 1 329 ? 23.675 -18.849 -22.715 1.00 57.31 329 GLU A C 1
ATOM 2683 O O . GLU A 1 329 ? 24.832 -18.838 -22.314 1.00 57.31 329 GLU A O 1
ATOM 2688 N N . LEU A 1 330 ? 23.092 -17.763 -23.229 1.00 54.84 330 LEU A N 1
ATOM 2689 C CA . LEU A 1 330 ? 23.770 -16.480 -23.392 1.00 54.84 330 LEU A CA 1
ATOM 2690 C C . LEU A 1 330 ? 24.159 -15.876 -22.034 1.00 54.84 330 LEU A C 1
ATOM 2692 O O . LEU A 1 330 ? 25.293 -15.445 -21.863 1.00 54.84 330 LEU A O 1
ATOM 2696 N N . ILE A 1 331 ? 23.270 -15.899 -21.036 1.00 56.19 331 ILE A N 1
ATOM 2697 C CA . ILE A 1 331 ? 23.574 -15.459 -19.663 1.00 56.19 331 ILE A CA 1
ATOM 2698 C C . ILE A 1 331 ? 24.634 -16.368 -19.023 1.00 56.19 331 ILE A C 1
ATOM 2700 O O . ILE A 1 331 ? 25.548 -15.873 -18.372 1.00 56.19 331 ILE A O 1
ATOM 2704 N N . GLY A 1 332 ? 24.562 -17.684 -19.219 1.00 56.12 332 GLY A N 1
ATOM 2705 C CA . GLY A 1 332 ? 25.546 -18.649 -18.727 1.00 56.12 332 GLY A CA 1
ATOM 2706 C C . GLY A 1 332 ? 26.926 -18.450 -19.359 1.00 56.12 332 GLY A C 1
ATOM 2707 O O . GLY A 1 332 ? 27.928 -18.481 -18.647 1.00 56.12 332 GLY A O 1
ATOM 2708 N N . GLN A 1 333 ? 26.970 -18.147 -20.660 1.00 54.94 333 GLN A N 1
ATOM 2709 C CA . GLN A 1 333 ? 28.181 -17.804 -21.410 1.00 54.94 333 GLN A CA 1
ATOM 2710 C C . GLN A 1 333 ? 28.762 -16.447 -20.986 1.00 54.94 333 GLN A C 1
ATOM 2712 O O . GLN A 1 333 ? 29.973 -16.340 -20.803 1.00 54.94 333 GLN A O 1
ATOM 2717 N N . ILE A 1 334 ? 27.919 -15.428 -20.778 1.00 51.75 334 ILE A N 1
ATOM 2718 C CA . ILE A 1 334 ? 28.339 -14.087 -20.337 1.00 51.75 334 ILE A CA 1
ATOM 2719 C C . ILE A 1 334 ? 28.825 -14.110 -18.879 1.00 51.75 334 ILE A C 1
ATOM 2721 O O . ILE A 1 334 ? 29.793 -13.432 -18.545 1.00 51.75 334 ILE A O 1
ATOM 2725 N N . LEU A 1 335 ? 28.191 -14.902 -18.006 1.00 50.78 335 LEU A N 1
ATOM 2726 C CA . LEU A 1 335 ? 28.461 -14.902 -16.562 1.00 50.78 335 LEU A CA 1
ATOM 2727 C C . LEU A 1 335 ? 29.369 -16.031 -16.071 1.00 50.78 335 LEU A C 1
ATOM 2729 O O . LEU A 1 335 ? 29.689 -16.050 -14.885 1.00 50.78 335 LEU A O 1
ATOM 2733 N N . ARG A 1 336 ? 29.785 -16.969 -16.936 1.00 54.06 336 ARG A N 1
ATOM 2734 C CA . ARG A 1 336 ? 30.511 -18.204 -16.559 1.00 54.06 336 ARG A CA 1
ATOM 2735 C C . ARG A 1 336 ? 29.858 -18.942 -15.379 1.00 54.06 336 ARG A C 1
ATOM 2737 O O . ARG A 1 336 ? 30.534 -19.407 -14.463 1.00 54.06 336 ARG A O 1
ATOM 2744 N N . ARG A 1 337 ? 28.524 -19.014 -15.358 1.00 57.69 337 ARG A N 1
ATOM 2745 C CA . ARG A 1 337 ? 27.749 -19.648 -14.275 1.00 57.69 337 ARG A CA 1
ATOM 2746 C C . ARG A 1 337 ? 27.110 -20.944 -14.766 1.00 57.69 337 ARG A C 1
ATOM 2748 O O . ARG A 1 337 ? 25.920 -20.985 -15.057 1.00 57.69 337 ARG A O 1
ATOM 2755 N N . ASP A 1 338 ? 27.896 -22.017 -14.804 1.00 51.81 338 ASP A N 1
ATOM 2756 C CA . ASP A 1 338 ? 27.454 -23.337 -15.285 1.00 51.81 338 ASP A CA 1
ATOM 2757 C C . ASP A 1 338 ? 26.301 -23.939 -14.465 1.00 51.81 338 ASP A C 1
ATOM 2759 O O . ASP A 1 338 ? 25.454 -24.648 -15.004 1.00 51.81 338 ASP A O 1
ATOM 2763 N N . TRP A 1 339 ? 26.210 -23.624 -13.169 1.00 52.78 339 TRP A N 1
ATOM 2764 C CA . TRP A 1 339 ? 25.134 -24.110 -12.293 1.00 52.78 339 TRP A CA 1
ATOM 2765 C C . TRP A 1 339 ? 23.734 -23.665 -12.754 1.00 52.78 339 TRP A C 1
ATOM 2767 O O . TRP A 1 339 ? 22.754 -24.383 -12.569 1.00 52.78 339 TRP A O 1
ATOM 2777 N N . LEU A 1 340 ? 23.659 -22.513 -13.422 1.00 48.59 340 LEU A N 1
ATOM 2778 C CA . LEU A 1 340 ? 22.440 -21.903 -13.948 1.00 48.59 340 LEU A CA 1
ATOM 2779 C C . LEU A 1 340 ? 21.869 -22.710 -15.123 1.00 48.59 340 LEU A C 1
ATOM 2781 O O . LEU A 1 340 ? 20.668 -22.963 -15.182 1.00 48.59 340 LEU A O 1
ATOM 2785 N N . ILE A 1 341 ? 22.752 -23.181 -16.008 1.00 52.72 341 ILE A N 1
ATOM 2786 C CA . ILE A 1 341 ? 22.416 -24.060 -17.137 1.00 52.72 341 ILE A CA 1
ATOM 2787 C C . ILE A 1 341 ? 21.967 -25.434 -16.618 1.00 52.72 341 ILE A C 1
ATOM 2789 O O . ILE A 1 341 ? 20.968 -25.980 -17.086 1.00 52.72 341 ILE A O 1
ATOM 2793 N N . ARG A 1 342 ? 22.659 -25.977 -15.606 1.00 49.47 342 ARG A N 1
ATOM 2794 C CA . ARG A 1 342 ? 22.322 -27.284 -15.015 1.00 49.47 342 ARG A CA 1
ATOM 2795 C C . ARG A 1 342 ? 20.944 -27.292 -14.351 1.00 49.47 342 ARG A C 1
ATOM 2797 O O . ARG A 1 342 ? 20.182 -28.231 -14.561 1.00 49.47 342 ARG A O 1
ATOM 2804 N N . MET A 1 343 ? 20.598 -26.222 -13.635 1.00 48.59 343 MET A N 1
ATOM 2805 C CA . MET A 1 343 ? 19.300 -26.082 -12.971 1.00 48.59 343 MET A CA 1
ATOM 2806 C C . MET A 1 343 ? 18.126 -26.014 -13.968 1.00 48.59 343 MET A C 1
ATOM 2808 O O . MET A 1 343 ? 17.074 -26.595 -13.724 1.00 48.59 343 MET A O 1
ATOM 2812 N N . LEU A 1 344 ? 18.303 -25.352 -15.117 1.00 46.09 344 LEU A N 1
ATOM 2813 C CA . LEU A 1 344 ? 17.266 -25.231 -16.158 1.00 46.09 344 LEU A CA 1
ATOM 2814 C C . LEU A 1 344 ? 17.032 -26.517 -16.945 1.00 46.09 344 LEU A C 1
ATOM 2816 O O . LEU A 1 344 ? 15.933 -26.744 -17.444 1.00 46.09 344 LEU A O 1
ATOM 2820 N N . LEU A 1 345 ? 18.061 -27.356 -17.049 1.00 49.09 345 LEU A N 1
ATOM 2821 C CA . LEU A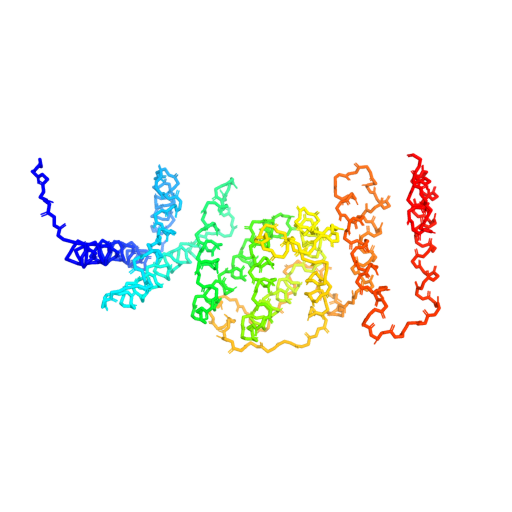 1 345 ? 17.975 -28.679 -17.661 1.00 49.09 345 LEU A CA 1
ATOM 2822 C C . LEU A 1 345 ? 17.434 -29.742 -16.690 1.00 49.09 345 LEU A C 1
ATOM 2824 O O . LEU A 1 345 ? 17.377 -30.914 -17.051 1.00 49.09 345 LEU A O 1
ATOM 2828 N N . GLY A 1 346 ? 17.049 -29.356 -15.465 1.00 40.28 346 GLY A N 1
ATOM 2829 C CA . GLY A 1 346 ? 16.587 -30.291 -14.438 1.00 40.28 346 GLY A CA 1
ATOM 2830 C C . GLY A 1 346 ? 17.680 -31.251 -13.959 1.00 40.28 346 GLY A C 1
ATOM 2831 O O . GLY A 1 346 ? 17.373 -32.319 -13.437 1.00 40.28 346 GLY A O 1
ATOM 2832 N N . MET A 1 347 ? 18.954 -30.901 -14.155 1.00 39.12 347 MET A N 1
ATOM 2833 C CA . MET A 1 347 ? 20.079 -31.713 -13.703 1.00 39.12 347 MET A CA 1
ATOM 2834 C C . MET A 1 347 ? 20.395 -31.386 -12.242 1.00 39.12 347 MET A C 1
ATOM 2836 O O . MET A 1 347 ? 20.429 -30.220 -11.848 1.00 39.12 347 MET A O 1
ATOM 2840 N N . THR A 1 348 ? 20.649 -32.418 -11.438 1.00 34.75 348 THR A N 1
ATOM 2841 C CA . THR A 1 348 ? 21.028 -32.271 -10.029 1.00 34.75 348 THR A CA 1
ATOM 2842 C C . THR A 1 348 ? 22.307 -31.441 -9.897 1.00 34.75 348 THR A C 1
ATOM 2844 O O . THR A 1 348 ? 23.317 -31.725 -10.550 1.00 34.75 348 THR A O 1
ATOM 2847 N N . LEU A 1 349 ? 22.248 -30.398 -9.066 1.00 33.62 349 LEU A N 1
ATOM 2848 C CA . LEU A 1 349 ? 23.412 -29.609 -8.658 1.00 33.62 349 LEU A CA 1
ATOM 2849 C C . LEU A 1 349 ? 24.341 -30.488 -7.792 1.00 33.62 349 LEU A C 1
ATOM 2851 O O . LEU A 1 349 ? 23.816 -31.301 -7.029 1.00 33.62 349 LEU A O 1
ATOM 2855 N N . PRO A 1 350 ? 25.676 -30.379 -7.934 1.00 37.69 350 PRO A N 1
ATOM 2856 C CA . PRO A 1 350 ? 26.623 -31.080 -7.069 1.00 37.69 350 PRO A CA 1
ATOM 2857 C C . PRO A 1 350 ? 26.610 -30.558 -5.631 1.00 37.69 350 PRO A C 1
ATOM 2859 O O . PRO A 1 350 ? 26.332 -29.348 -5.441 1.00 37.69 350 PRO A O 1
#

Organism: Schistocephalus solidus (NCBI:txid70667)

Secondary structure (DSSP, 8-state):
-PPPP--HHHHHHHHHHHHHHHHHHHHHHHHHHHHHHHHS-HHHHHHHHHHHHHHHHH-TTTTHHHH---HHHHSSSTTHHHHHHHHHHHHHHHHHHHHHHHHHS-TT---TTTHHHHHHHHHHHHHHSTT-HHHHHHHHHHHHHHHHHTHHHHHHTGGGGTHHHHHHHHHHTTT-HHHHHHHHHHHHHHHHHHHHHHHHHHHHHHTTTB-----GGGGG-TT-B-HHHHHHHHHHHTS----TT--GGG--S-SS---SSGGGTT------HHHHHHHHHHHHHHSTTSHHHHHHHHHHHHHHHHHH-TTS-----HHHHHHHHHHHHHHHHHHT-HHHHHHHTTPPP-

Radius of gyration: 23.62 Å; chains: 1; bounding box: 54×64×74 Å